Protein AF-A0A843HZI2-F1 (afdb_monomer_lite)

Radius of gyration: 17.92 Å; chains: 1; bounding box: 37×31×56 Å

Sequence (192 aa):
MIIRPNNYLVCGPFPYRRLLTDGEEAFFVDWLREFGGEEAFDAAAAGNLCREARPDAEGFIDLAKIYGEEFKEFWRLNYGVAYAYAELAAEPGTYVGLLGAEDYAAVYINGSPVFTTFIAKKYKKNFHLFISKLKEKNKILIKIGRLMGRWGFSLEFLKRDAPFFVNLDRSVVPELAEGDDEGFWISLNVLA

Foldseek 3Di:
DKDFFFKWWKFDQAFADDCVPRVDGPLPDQPQVVQVTLLGGDPVVRPPRTDMDGADPLQKDFPCVVVVNDADVDDDDRGWKMKIKGKDFDDWAKKKKQKWFAAWKWKDKNSHTFDTDRDHDDTDTSQDITMDTDHRMIIMMMMHTDDHDTGIMGIMIDGDPDDDDDPPPLDPDPDDPPPDDDPDDDDHDPDD

Secondary structure (DSSP, 8-state):
-EE--S-EEEEEEEEP--HHHHSS-GGGS-TTGGGTHHHH--TTTTGGGEEEE---TTSEEEHHHHTT----SS---SEEEEEEEEEEE--SEEEEEEEEESSEEEEEETTEEEEEE-------TT-EEEEEEE-SEEEEEEEEE-SSS--EEEEEEEE-SS-----SS-PPPP---TT---S---------

Structure (mmCIF, N/CA/C/O backbone):
data_AF-A0A843HZI2-F1
#
_entry.id   AF-A0A843HZI2-F1
#
loop_
_atom_site.group_PDB
_atom_site.id
_atom_site.type_symbol
_atom_site.label_atom_id
_atom_site.label_alt_id
_atom_site.label_comp_id
_atom_site.label_asym_id
_atom_site.label_entity_id
_atom_site.label_seq_id
_atom_site.pdbx_PDB_ins_code
_atom_site.Cartn_x
_atom_site.Cartn_y
_atom_site.Cartn_z
_atom_site.occupancy
_atom_site.B_iso_or_equiv
_atom_site.auth_seq_id
_atom_site.auth_comp_id
_atom_site.auth_asym_id
_atom_site.auth_atom_id
_atom_site.pdbx_PDB_model_num
ATOM 1 N N . MET A 1 1 ? -7.949 -9.506 17.178 1.00 82.62 1 MET A N 1
ATOM 2 C CA . MET A 1 1 ? -8.481 -10.084 15.914 1.00 82.62 1 MET A CA 1
ATOM 3 C C . MET A 1 1 ? -7.644 -9.594 14.737 1.00 82.62 1 MET A C 1
ATOM 5 O O . MET A 1 1 ? -7.340 -8.405 14.711 1.00 82.62 1 MET A O 1
ATOM 9 N N . ILE A 1 2 ? -7.265 -10.478 13.803 1.00 89.81 2 ILE A N 1
ATOM 10 C CA . ILE A 1 2 ? -6.563 -10.100 12.561 1.00 89.81 2 ILE A CA 1
ATOM 11 C C . ILE A 1 2 ? -7.586 -9.954 11.433 1.00 89.81 2 ILE A C 1
ATOM 13 O O . ILE A 1 2 ? -8.420 -10.836 11.243 1.00 89.81 2 ILE A O 1
ATOM 17 N N . ILE A 1 3 ? -7.502 -8.857 10.685 1.00 95.62 3 ILE A N 1
ATOM 18 C CA . ILE A 1 3 ? -8.289 -8.602 9.476 1.00 95.62 3 ILE A CA 1
ATOM 19 C C . ILE A 1 3 ? -7.353 -8.272 8.311 1.00 95.62 3 ILE A C 1
ATOM 21 O O . ILE A 1 3 ? -6.270 -7.727 8.512 1.00 95.62 3 ILE A O 1
ATOM 25 N N . ARG A 1 4 ? -7.757 -8.592 7.083 1.00 95.62 4 ARG A N 1
ATOM 26 C CA . ARG A 1 4 ? -6.987 -8.288 5.870 1.00 95.62 4 ARG A CA 1
ATOM 27 C C . ARG A 1 4 ? -7.915 -8.025 4.685 1.00 95.62 4 ARG A C 1
ATOM 29 O O . ARG A 1 4 ? -9.014 -8.586 4.663 1.00 95.62 4 ARG A O 1
ATOM 36 N N . PRO A 1 5 ? -7.511 -7.201 3.705 1.00 96.75 5 PRO A N 1
ATOM 37 C CA . PRO A 1 5 ? -8.243 -7.106 2.451 1.00 96.75 5 PRO A CA 1
ATOM 38 C C . PRO A 1 5 ? -8.207 -8.440 1.693 1.00 96.75 5 PRO A C 1
ATOM 40 O O . PRO A 1 5 ? -7.160 -9.073 1.583 1.00 96.75 5 PRO A O 1
ATOM 43 N N . ASN A 1 6 ? -9.354 -8.866 1.160 1.00 95.88 6 ASN A N 1
ATOM 44 C CA . ASN A 1 6 ? -9.482 -10.137 0.427 1.00 95.88 6 ASN A CA 1
ATOM 45 C C . ASN A 1 6 ? -9.410 -9.970 -1.099 1.00 95.88 6 ASN A C 1
ATOM 47 O O . ASN A 1 6 ? -9.369 -10.955 -1.832 1.00 95.88 6 ASN A O 1
ATOM 51 N N . ASN A 1 7 ? -9.432 -8.731 -1.582 1.00 97.31 7 ASN A N 1
ATOM 52 C CA . ASN A 1 7 ? -9.313 -8.383 -2.989 1.00 97.31 7 ASN A CA 1
ATOM 53 C C . ASN A 1 7 ? -8.617 -7.028 -3.094 1.00 97.31 7 ASN A C 1
ATOM 55 O O . ASN A 1 7 ? -8.814 -6.163 -2.237 1.00 97.31 7 ASN A O 1
ATOM 59 N N . TYR A 1 8 ? -7.838 -6.858 -4.150 1.00 98.00 8 TYR A N 1
ATOM 60 C CA . TYR A 1 8 ? -7.164 -5.619 -4.488 1.00 98.00 8 TYR A CA 1
ATOM 61 C C . TYR A 1 8 ? -7.470 -5.251 -5.931 1.00 98.00 8 TYR A C 1
ATOM 63 O O . TYR A 1 8 ? -7.582 -6.116 -6.798 1.00 98.00 8 TYR A O 1
ATOM 71 N N . LEU A 1 9 ? -7.534 -3.955 -6.191 1.00 97.50 9 LEU A N 1
ATOM 72 C CA . LEU A 1 9 ? -7.398 -3.392 -7.517 1.00 97.50 9 LEU A CA 1
ATOM 73 C C . LEU A 1 9 ? -5.936 -2.962 -7.679 1.00 97.50 9 LEU A C 1
ATOM 75 O O . LEU A 1 9 ? -5.482 -2.016 -7.036 1.00 97.50 9 LEU A O 1
ATOM 79 N N . VAL A 1 10 ? -5.174 -3.697 -8.484 1.00 97.06 10 VAL A N 1
ATOM 80 C CA . VAL A 1 10 ? -3.741 -3.464 -8.674 1.00 97.06 10 VAL A CA 1
ATOM 81 C C . VAL A 1 10 ? -3.531 -2.646 -9.940 1.00 97.06 10 VAL A C 1
ATOM 83 O O . VAL A 1 10 ? -3.954 -3.068 -11.013 1.00 97.06 10 VAL A O 1
ATOM 86 N N . CYS A 1 11 ? -2.885 -1.490 -9.814 1.00 96.44 11 CYS A N 1
ATOM 87 C CA . CYS A 1 11 ? -2.707 -0.503 -10.873 1.00 96.44 11 CYS A CA 1
ATOM 88 C C . CYS A 1 11 ? -1.257 -0.426 -11.354 1.00 96.44 11 CYS A C 1
ATOM 90 O O . CYS A 1 11 ? -0.316 -0.473 -10.549 1.00 96.44 11 CYS A O 1
ATOM 92 N N . GLY A 1 12 ? -1.103 -0.265 -12.669 1.00 93.06 12 GLY A N 1
ATOM 93 C CA . GLY A 1 12 ? 0.177 -0.210 -13.363 1.00 93.06 12 GLY A CA 1
ATOM 94 C C . GLY A 1 12 ? 0.369 -1.388 -14.337 1.00 93.06 12 GLY A C 1
ATOM 95 O O . GLY A 1 12 ? -0.597 -1.863 -14.943 1.00 93.06 12 GLY A O 1
ATOM 96 N N . PRO A 1 13 ? 1.605 -1.872 -14.529 1.00 92.00 13 PRO A N 1
ATOM 97 C CA . PRO A 1 13 ? 2.808 -1.500 -13.802 1.00 92.00 13 PRO A CA 1
ATOM 98 C C . PRO A 1 13 ? 3.410 -0.210 -14.379 1.00 92.00 13 PRO A C 1
ATOM 100 O O . PRO A 1 13 ? 3.300 0.059 -15.575 1.00 92.00 13 PRO A O 1
ATOM 103 N N . PHE A 1 14 ? 4.043 0.600 -13.539 1.00 92.38 14 PHE A N 1
ATOM 104 C CA . PHE A 1 14 ? 4.637 1.866 -13.957 1.00 92.38 14 PHE A CA 1
ATOM 105 C C . PHE A 1 14 ? 6.118 1.707 -14.319 1.00 92.38 14 PHE A C 1
ATOM 107 O O . PHE A 1 14 ? 6.806 0.850 -13.743 1.00 92.38 14 PHE A O 1
ATOM 114 N N . PRO A 1 15 ? 6.626 2.520 -15.267 1.00 87.62 15 PRO A N 1
ATOM 115 C CA . PRO A 1 15 ? 8.002 2.433 -15.735 1.00 87.62 15 PRO A CA 1
ATOM 116 C C . PRO A 1 15 ? 9.028 2.500 -14.605 1.00 87.62 15 PRO A C 1
ATOM 118 O O . PRO A 1 15 ? 8.880 3.251 -13.640 1.00 87.62 15 PRO A O 1
ATOM 121 N N . TYR A 1 16 ? 10.106 1.738 -14.755 1.00 82.69 16 TYR A N 1
ATOM 122 C CA . TYR A 1 16 ? 11.280 1.881 -13.907 1.00 82.69 16 TYR A CA 1
ATOM 123 C C . TYR A 1 16 ? 12.076 3.135 -14.311 1.00 82.69 16 TYR A C 1
ATOM 125 O O . TYR A 1 16 ? 12.382 3.316 -15.487 1.00 82.69 16 TYR A O 1
ATOM 133 N N . ARG A 1 17 ? 12.400 3.996 -13.338 1.00 82.31 17 ARG A N 1
ATOM 134 C CA . ARG A 1 17 ? 13.213 5.219 -13.484 1.00 82.31 17 ARG A CA 1
ATOM 135 C C . ARG A 1 17 ? 14.213 5.282 -12.335 1.00 82.31 17 ARG A C 1
ATOM 137 O O . ARG A 1 17 ? 13.832 4.983 -11.198 1.00 82.31 17 ARG A O 1
ATOM 144 N N . ARG A 1 18 ? 15.468 5.646 -12.613 1.00 74.50 18 ARG A N 1
ATOM 145 C CA . ARG A 1 18 ? 16.509 5.850 -11.592 1.00 74.50 18 ARG A CA 1
ATOM 146 C C . ARG A 1 18 ? 16.941 7.304 -11.563 1.00 74.50 18 ARG A C 1
ATOM 148 O O . ARG A 1 18 ? 17.197 7.899 -12.604 1.00 74.50 18 ARG A O 1
ATOM 155 N N . LEU A 1 19 ? 17.199 7.812 -10.360 1.00 73.44 19 LEU A N 1
ATOM 156 C CA . LEU A 1 19 ? 17.664 9.184 -10.155 1.00 73.44 19 LEU A CA 1
ATOM 157 C C . LEU A 1 19 ? 18.899 9.533 -11.004 1.00 73.44 19 LEU A C 1
ATOM 159 O O . LEU A 1 19 ? 18.950 10.592 -11.619 1.00 73.44 19 LEU A O 1
ATOM 163 N N . LEU A 1 20 ? 19.877 8.623 -11.070 1.00 67.06 20 LEU A N 1
ATOM 164 C CA . LEU A 1 20 ? 21.144 8.845 -11.777 1.00 67.06 20 LEU A CA 1
ATOM 165 C C . LEU A 1 20 ? 21.018 8.870 -13.309 1.00 67.06 20 LEU A C 1
ATOM 167 O O . LEU A 1 20 ? 21.916 9.388 -13.966 1.00 67.06 20 LEU A O 1
ATOM 171 N N . THR A 1 21 ? 19.959 8.290 -13.882 1.00 70.38 21 THR A N 1
ATOM 172 C CA . THR A 1 21 ? 19.772 8.194 -15.342 1.00 70.38 21 THR A CA 1
ATOM 173 C C . THR A 1 21 ? 18.640 9.073 -15.847 1.00 70.38 21 THR A C 1
ATOM 175 O O . THR A 1 21 ? 18.777 9.700 -16.891 1.00 70.38 21 THR A O 1
ATOM 178 N N . ASP A 1 22 ? 17.546 9.138 -15.096 1.00 73.62 22 ASP A N 1
ATOM 179 C CA . ASP A 1 22 ? 16.285 9.747 -15.516 1.00 73.62 22 ASP A CA 1
ATOM 180 C C . ASP A 1 22 ? 15.988 11.056 -14.766 1.00 73.62 22 ASP A C 1
ATOM 182 O O . ASP A 1 22 ? 15.016 11.738 -15.077 1.00 73.62 22 ASP A O 1
ATOM 186 N N . GLY A 1 23 ? 16.815 11.420 -13.777 1.00 74.50 23 GLY A N 1
ATOM 187 C CA . GLY A 1 23 ? 16.640 12.624 -12.957 1.00 74.50 23 GLY A CA 1
ATOM 188 C C . GLY A 1 23 ? 15.600 12.485 -11.842 1.00 74.50 23 GLY A C 1
ATOM 189 O O . GLY A 1 23 ? 15.433 13.404 -11.045 1.00 74.50 23 GLY A O 1
ATOM 190 N N . GLU A 1 24 ? 14.942 11.331 -11.741 1.00 78.94 24 GLU A N 1
ATOM 191 C CA . GLU A 1 24 ? 13.982 10.994 -10.691 1.00 78.94 24 GLU A CA 1
ATOM 192 C C . GLU A 1 24 ? 13.943 9.479 -10.459 1.00 78.94 24 GLU A C 1
ATOM 194 O O . GLU A 1 24 ? 14.238 8.677 -11.346 1.00 78.94 24 GLU A O 1
ATOM 199 N N . GLU A 1 25 ? 13.574 9.069 -9.251 1.00 84.56 25 GLU A N 1
ATOM 200 C CA . GLU A 1 25 ? 13.357 7.662 -8.934 1.00 84.56 25 GLU A CA 1
ATOM 201 C C . GLU A 1 25 ? 11.863 7.346 -8.980 1.00 84.56 25 GLU A C 1
ATOM 203 O O . GLU A 1 25 ? 11.049 8.059 -8.391 1.00 84.56 25 GLU A O 1
ATOM 208 N N . ALA A 1 26 ? 11.499 6.268 -9.687 1.00 89.12 26 ALA A N 1
ATOM 209 C CA . ALA A 1 26 ? 10.103 5.949 -10.003 1.00 89.12 26 ALA A CA 1
ATOM 210 C C . ALA A 1 26 ? 9.195 5.897 -8.767 1.00 89.12 26 ALA A C 1
ATOM 212 O O . ALA A 1 26 ? 8.011 6.218 -8.862 1.00 89.12 26 ALA A O 1
ATOM 213 N N . PHE A 1 27 ? 9.740 5.516 -7.608 1.00 91.81 27 PHE A N 1
ATOM 214 C CA . PHE A 1 27 ? 8.997 5.449 -6.355 1.00 91.81 27 PHE A CA 1
ATOM 215 C C . PHE A 1 27 ? 8.579 6.820 -5.799 1.00 91.81 27 PHE A C 1
ATOM 217 O O . PHE A 1 27 ? 7.623 6.881 -5.034 1.00 91.81 27 PHE A O 1
ATOM 224 N N . PHE A 1 28 ? 9.216 7.924 -6.188 1.00 91.50 28 PHE A N 1
ATOM 225 C CA . PHE A 1 28 ? 8.820 9.270 -5.743 1.00 91.50 28 PHE A CA 1
ATOM 226 C C . PHE A 1 28 ? 7.841 9.963 -6.691 1.00 91.50 28 PHE A C 1
ATOM 228 O O . PHE A 1 28 ? 7.302 11.014 -6.358 1.00 91.50 28 PHE A O 1
ATOM 235 N N . VAL A 1 29 ? 7.572 9.367 -7.850 1.00 93.19 29 VAL A N 1
ATOM 236 C CA . VAL A 1 29 ? 6.590 9.884 -8.803 1.00 93.19 29 VAL A CA 1
ATOM 237 C C . VAL A 1 29 ? 5.195 9.443 -8.368 1.00 93.19 29 VAL A C 1
ATOM 239 O O . VAL A 1 29 ? 4.959 8.250 -8.165 1.00 93.19 29 VAL A O 1
ATOM 242 N N . ASP A 1 30 ? 4.264 10.387 -8.233 1.00 95.31 30 ASP A N 1
ATOM 243 C CA . ASP A 1 30 ? 2.837 10.077 -8.112 1.00 95.31 30 ASP A CA 1
ATOM 244 C C . ASP A 1 30 ? 2.287 9.722 -9.499 1.00 95.31 30 ASP A C 1
ATOM 246 O O . ASP A 1 30 ? 1.915 10.585 -10.299 1.00 95.31 30 ASP A O 1
ATOM 250 N N . TRP A 1 31 ? 2.259 8.424 -9.789 1.00 95.44 31 TRP A N 1
ATOM 251 C CA . TRP A 1 31 ? 1.754 7.903 -11.057 1.00 95.44 31 TRP A CA 1
ATOM 252 C C . TRP A 1 31 ? 0.228 7.895 -11.151 1.00 95.44 31 TRP A C 1
ATOM 254 O O . TRP A 1 31 ? -0.321 7.622 -12.218 1.00 95.44 31 TRP A O 1
ATOM 264 N N . LEU A 1 32 ? -0.463 8.173 -10.045 1.00 96.56 32 LEU A N 1
ATOM 265 C CA . LEU A 1 32 ? -1.916 8.197 -9.970 1.00 96.56 32 LEU A CA 1
ATOM 266 C C . LEU A 1 32 ? -2.471 9.621 -10.045 1.00 96.56 32 LEU A C 1
ATOM 268 O O . LEU A 1 32 ? -3.675 9.803 -9.887 1.00 96.56 32 LEU A O 1
ATOM 272 N N . ARG A 1 33 ? -1.629 10.628 -10.315 1.00 96.19 33 ARG A N 1
ATOM 273 C CA . ARG A 1 33 ? -2.000 12.051 -10.336 1.00 96.19 33 ARG A CA 1
ATOM 274 C C . ARG A 1 33 ? -3.222 12.366 -11.204 1.00 96.19 33 ARG A C 1
ATOM 276 O O . ARG A 1 33 ? -4.058 13.167 -10.798 1.00 96.19 33 ARG A O 1
ATOM 283 N N . GLU A 1 34 ? -3.352 11.733 -12.370 1.00 94.88 34 GLU A N 1
ATOM 284 C CA . GLU A 1 34 ? -4.512 11.910 -13.267 1.00 94.88 34 GLU A CA 1
ATOM 285 C C . GLU A 1 34 ? -5.812 11.306 -12.705 1.00 94.88 34 GLU A C 1
ATOM 287 O O . GLU A 1 34 ? -6.904 11.670 -13.132 1.00 94.88 34 GLU A O 1
ATOM 292 N N . PHE A 1 35 ? -5.700 10.433 -11.703 1.00 95.38 35 PHE A N 1
ATOM 293 C CA . PHE A 1 35 ? -6.792 9.733 -11.025 1.00 95.38 35 PHE A CA 1
ATOM 294 C C . PHE A 1 35 ? -6.960 10.209 -9.574 1.00 95.38 35 PHE A C 1
ATOM 296 O O . PHE A 1 35 ? -7.376 9.439 -8.713 1.00 95.38 35 PHE A O 1
ATOM 303 N N . GLY A 1 36 ? -6.594 11.462 -9.280 1.00 95.31 36 GLY A N 1
ATOM 304 C CA . GLY A 1 36 ? -6.697 12.063 -7.942 1.00 95.31 36 GLY A CA 1
ATOM 305 C C . GLY A 1 36 ? -5.439 11.943 -7.075 1.00 95.31 36 GLY A C 1
ATOM 306 O O . GLY A 1 36 ? -5.396 12.514 -5.988 1.00 95.31 36 GLY A O 1
ATOM 307 N N . GLY A 1 37 ? -4.400 11.260 -7.554 1.00 96.38 37 GLY A N 1
ATOM 308 C CA . GLY A 1 37 ? -3.138 11.088 -6.836 1.00 96.38 37 GLY A CA 1
ATOM 309 C C . GLY A 1 37 ? -3.229 10.122 -5.659 1.00 96.38 37 GLY A C 1
ATOM 310 O O . GLY A 1 37 ? -4.270 9.531 -5.375 1.00 96.38 37 GLY A O 1
ATOM 311 N N . GLU A 1 38 ? -2.118 9.953 -4.953 1.00 97.12 38 GLU A N 1
ATOM 312 C CA . GLU A 1 38 ? -2.002 8.980 -3.854 1.00 97.12 38 GLU A CA 1
ATOM 313 C C . GLU A 1 38 ? -2.931 9.287 -2.668 1.00 97.12 38 GLU A C 1
ATOM 315 O O . GLU A 1 38 ? -3.404 8.377 -1.984 1.00 97.12 38 GLU A O 1
ATOM 320 N N . GLU A 1 39 ? -3.243 10.566 -2.451 1.00 96.31 39 GLU A N 1
ATOM 321 C CA . GLU A 1 39 ? -4.085 11.026 -1.343 1.00 96.31 39 GLU A CA 1
ATOM 322 C C . GLU A 1 39 ? -5.589 10.971 -1.651 1.00 96.31 39 GLU A C 1
ATOM 324 O O . GLU A 1 39 ? -6.410 10.883 -0.739 1.00 96.31 39 GLU A O 1
ATOM 329 N N . ALA A 1 40 ? -5.983 11.005 -2.925 1.00 95.88 40 ALA A N 1
ATOM 330 C CA . ALA A 1 40 ? -7.392 11.048 -3.318 1.00 95.88 40 ALA A CA 1
ATOM 331 C C . ALA A 1 40 ? -7.722 10.089 -4.469 1.00 95.88 40 ALA A C 1
ATOM 333 O O . ALA A 1 40 ? -8.633 10.356 -5.249 1.00 95.88 40 ALA A O 1
ATOM 334 N N . PHE A 1 41 ? -7.004 8.963 -4.545 1.00 97.12 41 PHE A N 1
ATOM 335 C CA . PHE A 1 41 ? -7.130 7.999 -5.633 1.00 97.12 41 PHE A CA 1
ATOM 336 C C . PHE A 1 41 ? -8.584 7.569 -5.888 1.00 97.12 41 PHE A C 1
ATOM 338 O O . PHE A 1 41 ? -9.269 7.029 -5.007 1.00 97.12 41 PHE A O 1
ATOM 345 N N . ASP A 1 42 ? -9.025 7.772 -7.127 1.00 94.50 42 ASP A N 1
ATOM 346 C CA . ASP A 1 42 ? -10.310 7.336 -7.648 1.00 94.50 42 ASP A CA 1
ATOM 347 C C . ASP A 1 42 ? -10.147 6.047 -8.465 1.00 94.50 42 ASP A C 1
ATOM 349 O O . ASP A 1 42 ? -9.825 6.044 -9.657 1.00 94.50 42 ASP A O 1
ATOM 353 N N . ALA A 1 43 ? -10.415 4.924 -7.799 1.00 91.88 43 ALA A N 1
ATOM 354 C CA . ALA A 1 43 ? -10.374 3.596 -8.397 1.00 91.88 43 ALA A CA 1
ATOM 355 C C . ALA A 1 43 ? -11.349 3.425 -9.577 1.00 91.88 43 ALA A C 1
ATOM 357 O O . ALA A 1 43 ? -11.066 2.640 -10.481 1.00 91.88 43 ALA A O 1
ATOM 358 N N . ALA A 1 44 ? -12.476 4.147 -9.59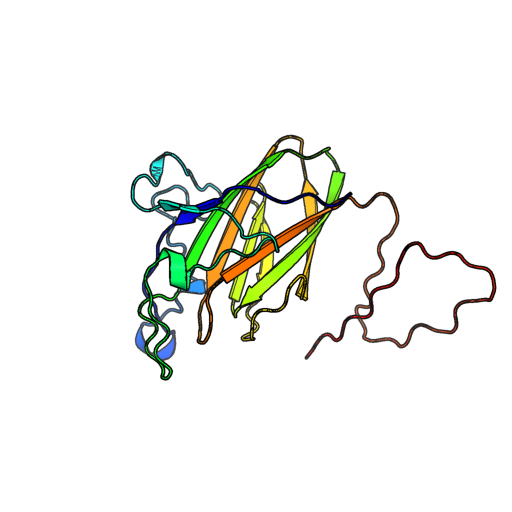3 1.00 91.12 44 ALA A N 1
ATOM 359 C CA . ALA A 1 44 ? -13.443 4.056 -10.685 1.00 91.12 44 ALA A CA 1
ATOM 360 C C . ALA A 1 44 ? -12.928 4.767 -11.946 1.00 91.12 44 ALA A C 1
ATOM 362 O O . ALA A 1 44 ? -13.135 4.276 -13.056 1.00 91.12 44 ALA A O 1
ATOM 363 N N . ALA A 1 45 ? -12.213 5.883 -11.775 1.00 92.00 45 ALA A N 1
ATOM 364 C CA . ALA A 1 45 ? -11.614 6.637 -12.875 1.00 92.00 45 ALA A CA 1
ATOM 365 C C . ALA A 1 45 ? -10.411 5.922 -13.516 1.00 92.00 45 ALA A C 1
ATOM 367 O O . ALA A 1 45 ? -10.129 6.134 -14.695 1.00 92.00 45 ALA A O 1
ATOM 368 N N . ALA A 1 46 ? -9.713 5.062 -12.769 1.00 89.12 46 ALA A N 1
ATOM 369 C CA . ALA A 1 46 ? -8.503 4.389 -13.245 1.00 89.12 46 ALA A CA 1
ATOM 370 C C . ALA A 1 46 ? -8.757 3.350 -14.361 1.00 89.12 46 ALA A C 1
ATOM 372 O O . ALA A 1 46 ? -7.864 3.071 -15.165 1.00 89.12 46 ALA A O 1
ATOM 373 N N . GLY A 1 47 ? -9.971 2.794 -14.452 1.00 88.00 47 GLY A N 1
ATOM 374 C CA . GLY A 1 47 ? -10.390 1.913 -15.547 1.00 88.00 47 GLY A CA 1
ATOM 375 C C . GLY A 1 47 ? -9.400 0.773 -15.840 1.00 88.00 47 GLY A C 1
ATOM 376 O O . GLY A 1 47 ? -9.009 0.024 -14.948 1.00 88.00 47 GLY A O 1
ATOM 377 N N . ASN A 1 48 ? -8.969 0.662 -17.102 1.00 87.44 48 ASN A N 1
ATOM 378 C CA . ASN A 1 48 ? -8.089 -0.414 -17.586 1.00 87.44 48 ASN A CA 1
ATOM 379 C C . ASN A 1 48 ? -6.641 -0.343 -17.065 1.00 87.44 48 ASN A C 1
ATOM 381 O O . ASN A 1 48 ? -5.868 -1.269 -17.309 1.00 87.44 48 ASN A O 1
ATOM 385 N N . LEU A 1 49 ? -6.253 0.737 -16.374 1.00 91.56 49 LEU A N 1
ATOM 386 C CA . LEU A 1 49 ? -4.946 0.828 -15.716 1.00 91.56 49 LEU A CA 1
ATOM 387 C C . LEU A 1 49 ? -4.802 -0.209 -14.602 1.00 91.56 49 LEU A C 1
ATOM 389 O O . LEU A 1 49 ? -3.685 -0.578 -14.229 1.00 91.56 49 LEU A O 1
ATOM 393 N N . CYS A 1 50 ? -5.931 -0.652 -14.054 1.00 95.00 50 CYS A N 1
ATOM 394 C CA . CYS A 1 50 ? -5.952 -1.538 -12.920 1.00 95.00 50 CYS A CA 1
ATOM 395 C C . CYS A 1 50 ? -6.669 -2.849 -13.215 1.00 95.00 50 CYS A C 1
ATOM 397 O O . CYS A 1 50 ? -7.536 -2.950 -14.080 1.00 95.00 50 CYS A O 1
ATOM 399 N N . ARG A 1 51 ? -6.291 -3.878 -12.465 1.00 94.81 51 ARG A N 1
ATOM 400 C CA . ARG A 1 51 ? -6.830 -5.229 -12.585 1.00 94.81 51 ARG A CA 1
ATOM 401 C C . ARG A 1 51 ? -7.074 -5.824 -11.211 1.00 94.81 51 ARG A C 1
ATOM 403 O O . ARG A 1 51 ? -6.328 -5.549 -10.272 1.00 94.81 51 ARG A O 1
ATOM 410 N N . GLU A 1 52 ? -8.121 -6.628 -11.094 1.00 96.25 52 GLU A N 1
ATOM 411 C CA . GLU A 1 52 ? -8.403 -7.326 -9.845 1.00 96.25 52 GLU A CA 1
ATOM 412 C C . GLU A 1 52 ? -7.319 -8.362 -9.548 1.00 96.25 52 GLU A C 1
ATOM 414 O O . GLU A 1 52 ? -6.871 -9.101 -10.429 1.00 96.25 52 GLU A O 1
ATOM 419 N N . ALA A 1 53 ? -6.915 -8.432 -8.286 1.00 96.81 53 ALA A N 1
ATOM 420 C CA . ALA A 1 53 ? -5.999 -9.434 -7.785 1.00 96.81 53 ALA A CA 1
ATOM 421 C C . ALA A 1 53 ? -6.426 -9.876 -6.389 1.00 96.81 53 ALA A C 1
ATOM 423 O O . ALA A 1 53 ? -6.771 -9.064 -5.529 1.00 96.81 53 ALA A O 1
ATOM 424 N N . ARG A 1 54 ? -6.353 -11.183 -6.150 1.00 97.38 54 ARG A N 1
ATOM 425 C CA . ARG A 1 54 ? -6.614 -11.769 -4.838 1.00 97.38 54 ARG A CA 1
ATOM 426 C C . ARG A 1 54 ? -5.312 -12.246 -4.215 1.00 97.38 54 ARG A C 1
ATOM 428 O O . ARG A 1 54 ? -4.485 -12.807 -4.939 1.00 97.38 54 ARG A O 1
ATOM 435 N N . PRO A 1 55 ? -5.131 -12.038 -2.903 1.00 96.62 55 PRO A N 1
ATOM 436 C CA . PRO A 1 55 ? -3.997 -12.606 -2.207 1.00 96.62 55 PRO A CA 1
ATOM 437 C C . PRO A 1 55 ? -4.090 -14.133 -2.212 1.00 96.62 55 PRO A C 1
ATOM 439 O O . PRO A 1 55 ? -5.182 -14.705 -2.285 1.00 96.62 55 PRO A O 1
ATOM 442 N N . ASP A 1 56 ? -2.941 -14.794 -2.125 1.00 95.69 56 ASP A N 1
ATOM 443 C CA . ASP A 1 56 ? -2.887 -16.235 -1.895 1.00 95.69 56 ASP A CA 1
ATOM 444 C C . ASP A 1 56 ? -3.330 -16.608 -0.462 1.00 95.69 56 ASP A C 1
ATOM 446 O O . ASP A 1 56 ? -3.755 -15.762 0.333 1.00 95.69 56 ASP A O 1
ATOM 450 N N . ALA A 1 57 ? -3.243 -17.896 -0.114 1.00 93.31 57 ALA A N 1
ATOM 451 C CA . ALA A 1 57 ? -3.615 -18.389 1.215 1.00 93.31 57 ALA A CA 1
ATOM 452 C C . ALA A 1 57 ? -2.866 -17.663 2.355 1.00 93.31 57 ALA A C 1
ATOM 454 O O . ALA A 1 57 ? -3.446 -17.389 3.415 1.00 93.31 57 ALA A O 1
ATOM 455 N N . GLU A 1 58 ? -1.615 -17.272 2.103 1.00 91.06 58 GLU A N 1
ATOM 456 C CA . GLU A 1 58 ? -0.741 -16.582 3.048 1.00 91.06 58 GLU A CA 1
ATOM 457 C C . GLU A 1 58 ? -0.964 -15.066 3.090 1.00 91.06 58 GLU A C 1
ATOM 459 O O . GLU A 1 58 ? -0.382 -14.389 3.941 1.00 91.06 58 GLU A O 1
ATOM 464 N N . GLY A 1 59 ? -1.843 -14.518 2.247 1.00 94.19 59 GLY A N 1
ATOM 465 C CA . GLY A 1 59 ? -2.099 -13.081 2.181 1.00 94.19 59 GLY A CA 1
ATOM 466 C C . GLY A 1 59 ? -1.165 -12.332 1.226 1.00 94.19 59 GLY A C 1
ATOM 467 O O . GLY A 1 59 ? -1.119 -11.103 1.284 1.00 94.19 59 GLY A O 1
ATOM 468 N N . PHE A 1 60 ? -0.391 -13.036 0.394 1.00 96.12 60 PHE A N 1
ATOM 469 C CA . PHE A 1 60 ? 0.608 -12.439 -0.490 1.00 96.12 60 PHE A CA 1
ATOM 470 C C . PHE A 1 60 ? 0.042 -12.126 -1.881 1.00 96.12 60 PHE A C 1
ATOM 472 O O . PHE A 1 60 ? -0.689 -12.920 -2.474 1.00 96.12 60 PHE A O 1
ATOM 479 N N . ILE A 1 61 ? 0.410 -10.958 -2.410 1.00 96.44 61 ILE A N 1
ATOM 480 C CA . ILE A 1 61 ? 0.128 -10.501 -3.772 1.00 96.44 61 ILE A CA 1
ATOM 481 C C . ILE A 1 61 ? 1.432 -10.521 -4.569 1.00 96.44 61 ILE A C 1
ATOM 483 O O . ILE A 1 61 ? 2.344 -9.743 -4.287 1.00 96.44 61 ILE A O 1
ATOM 487 N N . ASP A 1 62 ? 1.495 -11.380 -5.587 1.00 93.75 62 ASP A N 1
ATOM 488 C CA . ASP A 1 62 ? 2.630 -11.495 -6.509 1.00 93.75 62 ASP A CA 1
ATOM 489 C C . ASP A 1 62 ? 2.431 -10.586 -7.731 1.00 93.75 62 ASP A C 1
ATOM 491 O O . ASP A 1 62 ? 1.765 -10.943 -8.707 1.00 93.75 62 ASP A O 1
ATOM 495 N N . LEU A 1 63 ? 3.007 -9.386 -7.670 1.00 93.19 63 LEU A N 1
ATOM 496 C CA . LEU A 1 63 ? 2.913 -8.387 -8.731 1.00 93.19 63 LEU A CA 1
ATOM 497 C C . LEU A 1 63 ? 3.665 -8.832 -9.989 1.00 93.19 63 LEU A C 1
ATOM 499 O O . LEU A 1 63 ? 3.177 -8.609 -11.095 1.00 93.19 63 LEU A O 1
ATOM 503 N N . ALA A 1 64 ? 4.811 -9.506 -9.844 1.00 89.25 64 ALA A N 1
ATOM 504 C CA . ALA A 1 64 ? 5.561 -10.017 -10.991 1.00 89.25 64 ALA A CA 1
ATOM 505 C C . ALA A 1 64 ? 4.708 -10.998 -11.810 1.00 89.25 64 ALA A C 1
ATOM 507 O O . ALA A 1 64 ? 4.585 -10.847 -13.028 1.00 89.25 64 ALA A O 1
ATOM 508 N N . LYS A 1 65 ? 4.027 -11.932 -11.135 1.00 89.94 65 LYS A N 1
ATOM 509 C CA . LYS A 1 65 ? 3.092 -12.865 -11.775 1.00 89.94 65 LYS A CA 1
ATOM 510 C C . LYS A 1 65 ? 1.900 -12.151 -12.416 1.00 89.94 65 LYS A C 1
ATOM 512 O O . LYS A 1 65 ? 1.542 -12.473 -13.546 1.00 89.94 65 LYS A O 1
ATOM 517 N N . ILE A 1 66 ? 1.297 -11.181 -11.724 1.00 91.62 66 ILE A N 1
ATOM 518 C CA . ILE A 1 66 ? 0.145 -10.404 -12.225 1.00 91.62 66 ILE A CA 1
ATOM 519 C C . ILE A 1 66 ? 0.484 -9.664 -13.524 1.00 91.62 66 ILE A C 1
ATOM 521 O O . ILE A 1 66 ? -0.358 -9.561 -14.421 1.00 91.62 66 ILE A O 1
ATOM 525 N N . TYR A 1 67 ? 1.710 -9.157 -13.629 1.00 89.00 67 TYR A N 1
ATOM 526 C CA . TYR A 1 67 ? 2.186 -8.404 -14.784 1.00 89.00 67 TYR A CA 1
ATOM 527 C C . TYR A 1 67 ? 2.880 -9.257 -15.848 1.00 89.00 67 TYR A C 1
ATOM 529 O O . TYR A 1 67 ? 3.323 -8.711 -16.856 1.00 89.00 67 TYR A O 1
ATOM 537 N N . GLY A 1 68 ? 2.923 -10.582 -15.672 1.00 84.12 68 GLY A N 1
ATOM 538 C CA . GLY A 1 68 ? 3.545 -11.493 -16.631 1.00 84.12 68 GLY A CA 1
ATOM 539 C C . GLY A 1 68 ? 5.056 -11.296 -16.755 1.00 84.12 68 GLY A C 1
ATOM 540 O O . GLY A 1 68 ? 5.632 -11.617 -17.792 1.00 84.12 68 GLY A O 1
ATOM 541 N N . GLU A 1 69 ? 5.706 -10.753 -15.724 1.00 75.69 69 GLU A N 1
ATOM 542 C CA . GLU A 1 69 ? 7.158 -10.669 -15.705 1.00 75.69 69 GLU A CA 1
ATOM 543 C C . GLU A 1 69 ? 7.749 -12.027 -15.334 1.00 75.69 69 GLU A C 1
ATOM 545 O O . GLU A 1 69 ? 7.720 -12.455 -14.178 1.00 75.69 69 GLU A O 1
ATOM 550 N N . GLU A 1 70 ? 8.331 -12.701 -16.322 1.00 66.12 70 GLU A N 1
ATOM 551 C CA . GLU A 1 70 ? 9.203 -13.838 -16.060 1.00 66.12 70 GLU A CA 1
ATOM 552 C C . GLU A 1 70 ? 10.440 -13.356 -15.302 1.00 66.12 70 GLU A C 1
ATOM 554 O O . GLU A 1 70 ? 11.163 -12.461 -15.753 1.00 66.12 70 GLU A O 1
ATOM 559 N N . PHE A 1 71 ? 10.697 -13.959 -14.140 1.00 61.12 71 PHE A N 1
ATOM 560 C CA . PHE A 1 71 ? 11.919 -13.703 -13.393 1.00 61.12 71 PHE A CA 1
ATOM 561 C C . PHE A 1 71 ? 13.121 -14.128 -14.242 1.00 61.12 71 PHE A C 1
ATOM 563 O O . PHE A 1 71 ? 13.408 -15.315 -14.389 1.00 61.12 71 PHE A O 1
ATOM 570 N N . LYS A 1 72 ? 13.834 -13.153 -14.807 1.00 59.19 72 LYS A N 1
ATOM 571 C CA . LYS A 1 72 ? 15.138 -13.384 -15.426 1.00 59.19 72 LYS A CA 1
ATOM 572 C C . LYS A 1 72 ? 16.187 -13.229 -14.343 1.00 59.19 72 LYS A C 1
ATOM 574 O O . LYS A 1 72 ? 16.250 -12.190 -13.692 1.00 59.19 72 LYS A O 1
ATOM 579 N N . GLU A 1 73 ? 17.021 -14.252 -14.185 1.00 48.41 73 GLU A N 1
ATOM 580 C CA . GLU A 1 73 ? 18.029 -14.360 -13.122 1.00 48.41 73 GLU A CA 1
ATOM 581 C C . GLU A 1 73 ? 19.045 -13.196 -13.107 1.00 48.41 73 GLU A C 1
ATOM 583 O O . GLU A 1 73 ? 19.782 -13.031 -12.142 1.00 48.41 73 GLU A O 1
ATOM 588 N N . PHE A 1 74 ? 19.032 -12.310 -14.114 1.00 47.12 74 PHE A N 1
ATOM 589 C CA . PHE A 1 74 ? 19.827 -11.088 -14.140 1.00 47.12 74 PHE A CA 1
ATOM 590 C C . PHE A 1 74 ? 19.046 -9.861 -14.680 1.00 47.12 74 PHE A C 1
ATOM 592 O O . PHE A 1 74 ? 18.812 -9.711 -15.877 1.00 47.12 74 PHE A O 1
ATOM 599 N N . TRP A 1 75 ? 18.701 -8.946 -13.765 1.00 54.31 75 TRP A N 1
ATOM 600 C CA . TRP A 1 75 ? 18.853 -7.480 -13.879 1.00 54.31 75 TRP A CA 1
ATOM 601 C C . TRP A 1 75 ? 18.176 -6.667 -15.000 1.00 54.31 75 TRP A C 1
ATOM 603 O O . TRP A 1 75 ? 18.659 -5.581 -15.331 1.00 54.31 75 TRP A O 1
ATOM 613 N N . ARG A 1 76 ? 17.018 -7.064 -15.528 1.00 55.78 76 ARG A N 1
ATOM 614 C CA . ARG A 1 76 ? 16.152 -6.102 -16.240 1.00 55.78 76 ARG A CA 1
ATOM 615 C C . ARG A 1 76 ? 14.776 -6.030 -15.603 1.00 55.78 76 ARG A C 1
ATOM 617 O O . ARG A 1 76 ? 13.919 -6.860 -15.875 1.00 55.78 76 ARG A O 1
ATOM 624 N N . LEU A 1 77 ? 14.598 -5.018 -14.756 1.00 64.12 77 LEU A N 1
ATOM 625 C CA . LEU A 1 77 ? 13.276 -4.572 -14.344 1.00 64.12 77 LEU A CA 1
ATOM 626 C C . LEU A 1 77 ? 12.669 -3.779 -15.497 1.00 64.12 77 LEU A C 1
ATOM 628 O O . LEU A 1 77 ? 13.232 -2.751 -15.875 1.00 64.12 77 LEU A O 1
ATOM 632 N N . ASN A 1 78 ? 11.549 -4.234 -16.061 1.00 69.62 78 ASN A N 1
ATOM 633 C CA . ASN A 1 78 ? 10.804 -3.387 -16.997 1.00 69.62 78 ASN A CA 1
ATOM 634 C C . ASN A 1 78 ? 9.949 -2.373 -16.227 1.00 69.62 78 ASN A C 1
ATOM 636 O O . ASN A 1 78 ? 9.654 -1.289 -16.734 1.00 69.62 78 ASN A O 1
ATOM 640 N N . TYR A 1 79 ? 9.602 -2.706 -14.981 1.00 76.19 79 TYR A N 1
ATOM 641 C CA . TYR A 1 79 ? 8.708 -1.923 -14.144 1.00 76.19 79 TYR A CA 1
ATOM 642 C C . TYR A 1 79 ? 9.284 -1.649 -12.763 1.00 76.19 79 TYR A C 1
ATOM 644 O O . TYR A 1 79 ? 9.951 -2.499 -12.169 1.00 76.19 79 TYR A O 1
ATOM 652 N N . GLY A 1 80 ? 9.011 -0.446 -12.260 1.00 82.44 80 GLY A N 1
ATOM 653 C CA . GLY A 1 80 ? 9.554 0.027 -10.992 1.00 82.44 80 GLY A CA 1
ATOM 654 C C . GLY A 1 80 ? 8.536 0.223 -9.892 1.00 82.44 80 GLY A C 1
ATOM 655 O O . GLY A 1 80 ? 8.921 0.186 -8.730 1.00 82.44 80 GLY A O 1
ATOM 656 N N . VAL A 1 81 ? 7.264 0.438 -10.231 1.00 93.94 81 VAL A N 1
ATOM 657 C CA . VAL A 1 81 ? 6.222 0.751 -9.249 1.00 93.94 81 VAL A CA 1
ATOM 658 C C . VAL A 1 81 ? 4.893 0.140 -9.661 1.00 93.94 81 VAL A C 1
ATOM 660 O O . VAL A 1 81 ? 4.551 0.077 -10.839 1.00 93.94 81 VAL A O 1
ATOM 663 N N . ALA A 1 82 ? 4.129 -0.305 -8.676 1.00 95.81 82 ALA A N 1
ATOM 664 C CA . ALA A 1 82 ? 2.727 -0.646 -8.824 1.00 95.81 82 ALA A CA 1
ATOM 665 C C . ALA A 1 82 ? 1.995 -0.214 -7.566 1.00 95.81 82 ALA A C 1
ATOM 667 O O . ALA A 1 82 ? 2.590 -0.084 -6.492 1.00 95.81 82 ALA A O 1
ATOM 668 N N . TYR A 1 83 ? 0.694 -0.021 -7.717 1.00 97.88 83 TYR A N 1
ATOM 669 C CA . TYR A 1 83 ? -0.180 0.304 -6.609 1.00 97.88 83 TYR A CA 1
ATOM 670 C C . TYR A 1 83 ? -1.169 -0.826 -6.394 1.00 97.88 83 TYR A C 1
ATOM 672 O O . TYR A 1 83 ? -1.567 -1.490 -7.347 1.00 97.88 83 TYR A O 1
ATOM 680 N N . ALA A 1 84 ? -1.584 -1.030 -5.155 1.00 98.12 84 ALA A N 1
ATOM 681 C CA . ALA A 1 84 ? -2.672 -1.919 -4.804 1.00 98.12 84 ALA A CA 1
ATOM 682 C C . ALA A 1 84 ? -3.667 -1.159 -3.936 1.00 98.12 84 ALA A C 1
ATOM 684 O O . ALA A 1 84 ? -3.352 -0.731 -2.825 1.00 98.12 84 ALA A O 1
ATOM 685 N N . TYR A 1 85 ? -4.867 -0.984 -4.470 1.00 98.44 85 TYR A N 1
ATOM 686 C CA . TYR A 1 85 ? -5.986 -0.360 -3.793 1.00 98.44 85 TYR A CA 1
ATOM 687 C C . TYR A 1 85 ? -6.925 -1.424 -3.228 1.00 98.44 85 TYR A C 1
ATOM 689 O O . TYR A 1 85 ? -7.189 -2.428 -3.886 1.00 98.44 85 TYR A O 1
ATOM 697 N N . ALA A 1 86 ? -7.460 -1.207 -2.033 1.00 98.19 86 ALA A N 1
ATOM 698 C CA . ALA A 1 86 ? -8.520 -2.033 -1.476 1.00 98.19 86 ALA A CA 1
ATOM 699 C C . ALA A 1 86 ? -9.452 -1.227 -0.571 1.00 98.19 86 ALA A C 1
ATOM 701 O O . ALA A 1 86 ? -9.049 -0.245 0.056 1.00 98.19 86 ALA A O 1
ATOM 702 N N . GLU A 1 87 ? -10.687 -1.704 -0.445 1.00 97.69 87 GLU A N 1
ATOM 703 C CA . GLU A 1 87 ? -11.598 -1.277 0.610 1.00 97.69 87 GLU A CA 1
ATOM 704 C C . GLU A 1 87 ? -11.618 -2.315 1.733 1.00 97.69 87 GLU A C 1
ATOM 706 O O . GLU A 1 87 ? -11.733 -3.518 1.490 1.00 97.69 87 GLU A O 1
ATOM 711 N N . LEU A 1 88 ? -11.502 -1.850 2.976 1.00 97.81 88 LEU A N 1
ATOM 712 C CA . LEU A 1 88 ? -11.503 -2.697 4.163 1.00 97.81 88 LEU A CA 1
ATOM 713 C C . LEU A 1 88 ? -12.564 -2.221 5.152 1.00 97.81 88 LEU A C 1
ATOM 715 O O . LEU A 1 88 ? -12.484 -1.103 5.675 1.00 97.81 88 LEU A O 1
ATOM 719 N N . ALA A 1 89 ? -13.524 -3.098 5.437 1.00 97.44 89 ALA A N 1
ATOM 720 C CA . ALA A 1 89 ? -14.441 -2.923 6.551 1.00 97.44 89 ALA A CA 1
ATOM 721 C C . ALA A 1 89 ? -13.771 -3.361 7.860 1.00 97.44 89 ALA A C 1
ATOM 723 O O . ALA A 1 89 ? -13.128 -4.411 7.907 1.00 97.44 89 ALA A O 1
ATOM 724 N N . ALA A 1 90 ? -13.905 -2.556 8.911 1.00 96.50 90 ALA A N 1
ATOM 725 C CA . ALA A 1 90 ? -13.295 -2.819 10.211 1.00 96.50 90 ALA A CA 1
ATOM 726 C C . ALA A 1 90 ? -14.144 -2.221 11.335 1.00 96.50 90 ALA A C 1
ATOM 728 O O . ALA A 1 90 ? -14.854 -1.245 11.130 1.00 96.50 90 ALA A O 1
ATOM 729 N N . GLU A 1 91 ? -14.038 -2.752 12.548 1.00 96.06 91 GLU A N 1
ATOM 730 C CA . GLU A 1 91 ? -14.569 -2.038 13.710 1.00 96.06 91 GLU A CA 1
ATOM 731 C C . GLU A 1 91 ? -13.721 -0.783 13.969 1.00 96.06 91 GLU A C 1
ATOM 733 O O . GLU A 1 91 ? -12.488 -0.896 13.948 1.00 96.06 91 GLU A O 1
ATOM 738 N N . PRO A 1 92 ? -14.326 0.390 14.244 1.00 95.75 92 PRO A N 1
ATOM 739 C CA . PRO A 1 92 ? -13.572 1.600 14.539 1.00 95.75 92 PRO A CA 1
ATOM 740 C C . PRO A 1 92 ? -12.597 1.404 15.704 1.00 95.75 92 PRO A C 1
ATOM 742 O O . PRO A 1 92 ? -12.975 0.919 16.770 1.00 95.75 92 PRO A O 1
ATOM 745 N N . GLY A 1 93 ? -11.335 1.788 15.518 1.00 92.69 93 GLY A N 1
ATOM 746 C CA . GLY A 1 93 ? -10.328 1.609 16.560 1.00 92.69 93 GLY A CA 1
ATOM 747 C C . GLY A 1 93 ? -8.892 1.757 16.081 1.00 92.69 93 GLY A C 1
ATOM 748 O O . GLY A 1 93 ? -8.628 2.106 14.931 1.00 92.69 93 GLY A O 1
ATOM 749 N N . THR A 1 94 ? -7.956 1.491 16.989 1.00 91.38 94 THR A N 1
ATOM 750 C CA . THR A 1 94 ? -6.520 1.493 16.691 1.00 91.38 94 THR A CA 1
ATOM 751 C C . THR A 1 94 ? -6.079 0.097 16.270 1.00 91.38 94 THR A C 1
ATOM 753 O O . THR A 1 94 ? -6.366 -0.888 16.950 1.00 91.38 94 THR A O 1
ATOM 756 N N . TYR A 1 95 ? -5.350 0.023 15.163 1.00 92.00 95 TYR A N 1
ATOM 757 C CA . TYR A 1 95 ? -4.820 -1.213 14.608 1.00 92.00 95 TYR A CA 1
ATOM 758 C C . TYR A 1 95 ? -3.319 -1.093 14.388 1.00 92.00 95 TYR A C 1
ATOM 760 O O . TYR A 1 95 ? -2.801 -0.014 14.084 1.00 92.00 95 TYR A O 1
ATOM 768 N N . VAL A 1 96 ? -2.642 -2.230 14.496 1.00 92.31 96 VAL A N 1
ATOM 769 C CA . VAL A 1 96 ? -1.267 -2.397 14.033 1.00 92.31 96 VAL A CA 1
ATOM 770 C C . VAL A 1 96 ? -1.320 -3.017 12.640 1.00 92.31 96 VAL A C 1
ATOM 77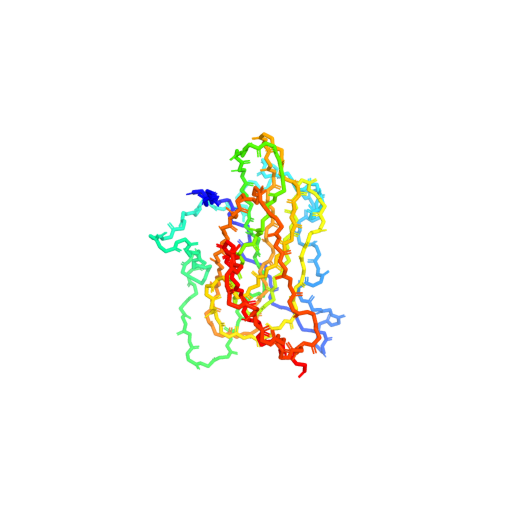2 O O . VAL A 1 96 ? -1.809 -4.133 12.477 1.00 92.31 96 VAL A O 1
ATOM 775 N N . GLY A 1 97 ? -0.854 -2.281 11.636 1.00 93.12 97 GLY A N 1
ATOM 776 C CA . GLY A 1 97 ? -0.636 -2.784 10.286 1.00 93.12 97 GLY A CA 1
ATOM 777 C C . GLY A 1 97 ? 0.645 -3.609 10.237 1.00 93.12 97 GLY A C 1
ATOM 778 O O . GLY A 1 97 ? 1.709 -3.116 10.605 1.00 93.12 97 GLY A O 1
ATOM 779 N N . LEU A 1 98 ? 0.532 -4.856 9.792 1.00 94.44 98 LEU A N 1
ATOM 780 C CA . LEU A 1 98 ? 1.622 -5.797 9.569 1.00 94.44 98 LEU A CA 1
ATOM 781 C C . LEU A 1 98 ? 1.866 -5.876 8.058 1.00 94.44 98 LEU A C 1
ATOM 783 O O . LEU A 1 98 ? 1.057 -6.439 7.319 1.00 94.44 98 LEU A O 1
ATOM 787 N N . LEU A 1 99 ? 2.963 -5.289 7.587 1.00 95.62 99 LEU A N 1
ATOM 788 C CA . LEU A 1 99 ? 3.299 -5.225 6.167 1.00 95.62 99 LEU A CA 1
ATOM 789 C C . LEU A 1 99 ? 4.509 -6.110 5.862 1.00 95.62 99 LEU A C 1
ATOM 791 O O . LEU A 1 99 ? 5.595 -5.958 6.425 1.00 95.62 99 LEU A O 1
ATOM 795 N N . GLY A 1 100 ? 4.331 -7.022 4.914 1.00 94.75 100 GLY A N 1
ATOM 796 C CA . GLY A 1 100 ? 5.427 -7.650 4.189 1.00 94.75 100 GLY A CA 1
ATOM 797 C C . GLY A 1 100 ? 5.570 -6.973 2.835 1.00 94.75 100 GLY A C 1
ATOM 798 O O . GLY A 1 100 ? 4.589 -6.856 2.113 1.00 94.75 100 GLY A O 1
ATOM 799 N N . ALA A 1 101 ? 6.773 -6.537 2.483 1.00 92.88 101 ALA A N 1
ATOM 800 C CA . ALA A 1 101 ? 7.077 -5.970 1.173 1.00 92.88 101 ALA A CA 1
ATOM 801 C C . ALA A 1 101 ? 8.503 -6.351 0.763 1.00 92.88 101 ALA A C 1
ATOM 803 O O . ALA A 1 101 ? 9.373 -6.542 1.629 1.00 92.88 101 ALA A O 1
ATOM 804 N N . GLU A 1 102 ? 8.705 -6.500 -0.541 1.00 85.44 102 GLU A N 1
ATOM 805 C CA . GLU A 1 102 ? 10.024 -6.507 -1.175 1.00 85.44 102 GLU A CA 1
ATOM 806 C C . GLU A 1 102 ? 10.384 -5.065 -1.537 1.00 85.44 102 GLU A C 1
ATOM 808 O O . GLU A 1 102 ? 9.546 -4.351 -2.083 1.00 85.44 102 GLU A O 1
ATOM 813 N N . ASP A 1 103 ? 11.600 -4.644 -1.201 1.00 88.31 103 ASP A N 1
ATOM 814 C CA . ASP A 1 103 ? 12.096 -3.282 -1.414 1.00 88.31 103 ASP A CA 1
ATOM 815 C C . ASP A 1 103 ? 11.211 -2.172 -0.810 1.00 88.31 103 ASP A C 1
ATOM 817 O O . ASP A 1 103 ? 11.022 -2.109 0.407 1.00 88.31 103 ASP A O 1
ATOM 821 N N . TYR A 1 104 ? 10.735 -1.235 -1.633 1.00 92.88 104 TYR A N 1
ATOM 822 C CA . TYR A 1 104 ? 10.139 0.011 -1.158 1.00 92.88 104 TYR A CA 1
ATOM 823 C C . TYR A 1 104 ? 8.635 -0.129 -1.027 1.00 92.88 104 TYR A C 1
ATOM 825 O O . TYR A 1 104 ? 7.970 -0.715 -1.883 1.00 92.88 104 TYR A O 1
ATOM 833 N N . ALA A 1 105 ? 8.079 0.464 0.022 1.00 96.44 105 ALA A N 1
ATOM 834 C CA . ALA A 1 105 ? 6.642 0.463 0.215 1.00 96.44 105 ALA A CA 1
ATOM 835 C C . ALA A 1 105 ? 6.157 1.753 0.862 1.00 96.44 105 ALA A C 1
ATOM 837 O O . ALA A 1 105 ? 6.801 2.276 1.768 1.00 96.44 105 ALA A O 1
ATOM 838 N N . ALA A 1 106 ? 4.997 2.231 0.427 1.00 97.81 106 ALA A N 1
ATOM 839 C CA . ALA A 1 106 ? 4.240 3.268 1.110 1.00 97.81 106 ALA A CA 1
ATOM 840 C C . ALA A 1 106 ? 2.792 2.810 1.275 1.00 97.81 106 ALA A C 1
ATOM 842 O O . ALA A 1 106 ? 2.254 2.108 0.417 1.00 97.81 106 ALA A O 1
ATOM 843 N N . VAL A 1 107 ? 2.170 3.182 2.388 1.00 98.38 107 VAL A N 1
ATOM 844 C CA . VAL A 1 107 ? 0.776 2.861 2.695 1.00 98.38 107 VAL A CA 1
ATOM 845 C C . VAL A 1 107 ? 0.036 4.146 3.020 1.00 98.38 107 VAL A C 1
ATOM 847 O O . VAL A 1 107 ? 0.459 4.923 3.878 1.00 98.38 107 VAL A O 1
ATOM 850 N N . TYR A 1 108 ? -1.107 4.315 2.370 1.00 98.56 108 TYR A N 1
ATOM 851 C CA . TYR A 1 108 ? -2.049 5.397 2.585 1.00 98.56 108 TYR A CA 1
ATOM 852 C C . TYR A 1 108 ? -3.363 4.793 3.065 1.00 98.56 108 TYR A C 1
ATOM 854 O O . TYR A 1 108 ? -3.847 3.800 2.515 1.00 98.56 108 TYR A O 1
ATOM 862 N N . ILE A 1 109 ? -3.949 5.387 4.100 1.00 98.12 109 ILE A N 1
ATOM 863 C CA . ILE A 1 109 ? -5.248 4.984 4.637 1.00 98.12 109 ILE A CA 1
ATOM 864 C C . ILE A 1 109 ? -6.156 6.202 4.629 1.00 98.12 109 ILE A C 1
ATOM 866 O O . ILE A 1 109 ? -5.857 7.218 5.250 1.00 98.12 109 ILE A O 1
ATOM 870 N N . ASN A 1 110 ? -7.282 6.087 3.926 1.00 97.56 110 ASN A N 1
ATOM 871 C CA . ASN A 1 110 ? -8.239 7.170 3.709 1.00 97.56 110 ASN A CA 1
ATOM 872 C C . ASN A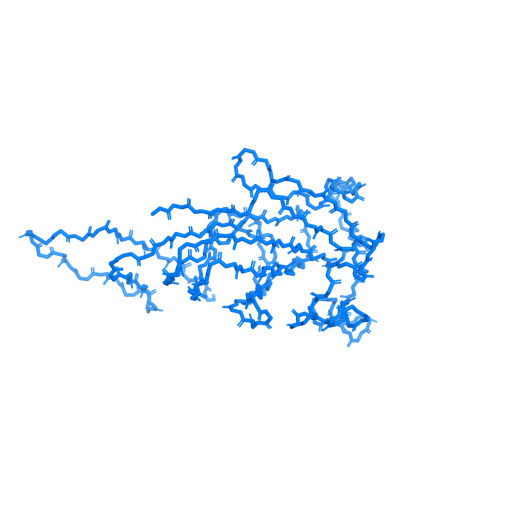 1 110 ? -7.572 8.445 3.167 1.00 97.56 110 ASN A C 1
ATOM 874 O O . ASN A 1 110 ? -7.937 9.547 3.565 1.00 97.56 110 ASN A O 1
ATOM 878 N N . GLY A 1 111 ? -6.572 8.269 2.298 1.00 96.75 111 GLY A N 1
ATOM 879 C CA . GLY A 1 111 ? -5.812 9.357 1.687 1.00 96.75 111 GLY A CA 1
ATOM 880 C C . GLY A 1 111 ? -4.637 9.881 2.507 1.00 96.75 111 GLY A C 1
ATOM 881 O O . GLY A 1 111 ? -3.792 10.586 1.976 1.00 96.75 111 GLY A O 1
ATOM 882 N N . SER A 1 112 ? -4.526 9.524 3.787 1.00 97.38 112 SER A N 1
ATOM 883 C CA . SER A 1 112 ? -3.400 9.960 4.616 1.00 97.38 112 SER A CA 1
ATOM 884 C C . SER A 1 112 ? -2.239 8.964 4.537 1.00 97.38 112 SER A C 1
ATOM 886 O O . SER A 1 112 ? -2.479 7.771 4.754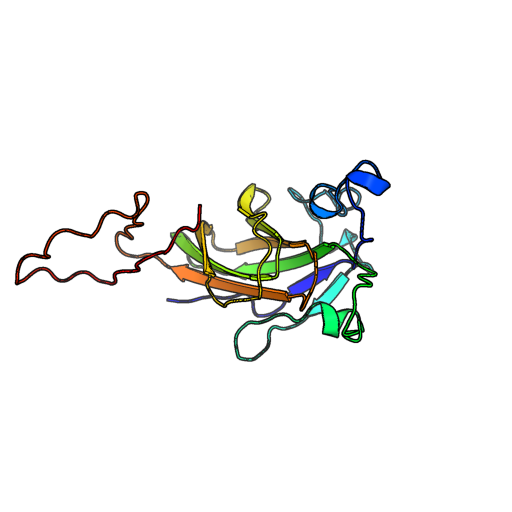 1.00 97.38 112 SER A O 1
ATOM 888 N N . PRO A 1 113 ? -0.991 9.405 4.291 1.00 96.56 113 PRO A N 1
ATOM 889 C CA . PRO A 1 113 ? 0.174 8.532 4.382 1.00 96.56 113 PRO A CA 1
ATOM 890 C C . PRO A 1 113 ? 0.374 8.090 5.836 1.00 96.56 113 PRO A C 1
ATOM 892 O O . PRO A 1 113 ? 0.455 8.917 6.744 1.00 96.56 113 PRO A O 1
ATOM 895 N N . VAL A 1 114 ? 0.438 6.778 6.070 1.00 95.25 114 VAL A N 1
ATOM 896 C CA . VAL A 1 114 ? 0.616 6.195 7.415 1.00 95.25 114 VAL A CA 1
ATOM 897 C C . VAL A 1 114 ? 1.943 5.462 7.577 1.00 95.25 114 VAL A C 1
ATOM 899 O O . VAL A 1 114 ? 2.366 5.201 8.702 1.00 95.25 114 VAL A O 1
ATOM 902 N N . PHE A 1 115 ? 2.595 5.104 6.471 1.00 95.12 115 PHE A N 1
ATOM 903 C CA . PHE A 1 115 ? 3.853 4.370 6.490 1.00 95.12 115 PHE A CA 1
ATOM 904 C C . PHE A 1 115 ? 4.610 4.541 5.178 1.00 95.12 115 PHE A C 1
ATOM 906 O O . PHE A 1 115 ? 3.999 4.456 4.116 1.00 95.12 115 PHE A O 1
ATOM 913 N N . THR A 1 116 ? 5.936 4.665 5.266 1.00 95.00 116 THR A N 1
ATOM 914 C CA . THR A 1 116 ? 6.843 4.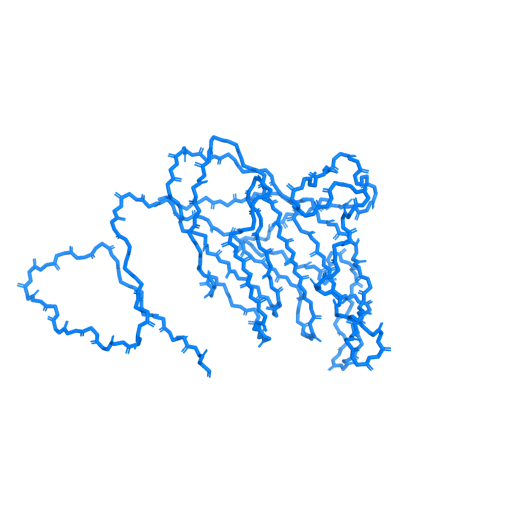598 4.116 1.00 95.00 116 THR A CA 1
ATOM 915 C C . THR A 1 116 ? 8.148 3.918 4.521 1.00 95.00 116 THR A C 1
ATOM 917 O O . THR A 1 116 ? 8.664 4.142 5.616 1.00 95.00 116 THR A O 1
ATOM 920 N N . THR A 1 117 ? 8.709 3.100 3.636 1.00 90.88 117 THR A N 1
ATOM 921 C CA . THR A 1 117 ? 10.033 2.497 3.786 1.00 90.88 117 THR A CA 1
ATOM 922 C C . THR A 1 117 ? 10.784 2.492 2.461 1.00 90.88 117 THR A C 1
ATOM 924 O O . THR A 1 117 ? 10.205 2.237 1.406 1.00 90.88 117 THR A O 1
ATOM 927 N N . PHE A 1 118 ? 12.089 2.739 2.552 1.00 89.38 118 PHE A N 1
ATOM 928 C CA . PHE A 1 118 ? 13.040 2.716 1.439 1.00 89.38 118 PHE A CA 1
ATOM 929 C C . PHE A 1 118 ? 14.105 1.626 1.645 1.00 89.38 118 PHE A C 1
ATOM 931 O O . PHE A 1 118 ? 15.245 1.748 1.203 1.00 89.38 118 PHE A O 1
ATOM 938 N N . ILE A 1 119 ? 13.770 0.575 2.399 1.00 84.44 119 ILE A N 1
ATOM 939 C CA . ILE A 1 119 ? 14.711 -0.494 2.738 1.00 84.44 119 ILE A CA 1
ATOM 940 C C . ILE A 1 119 ? 14.671 -1.561 1.643 1.00 84.44 119 ILE A C 1
ATOM 942 O O . ILE A 1 119 ? 13.723 -2.334 1.562 1.00 84.44 119 ILE A O 1
ATOM 946 N N . ALA A 1 120 ? 15.733 -1.640 0.841 1.00 84.69 120 ALA A N 1
ATOM 947 C CA . ALA A 1 120 ? 15.924 -2.706 -0.141 1.00 84.69 120 ALA A CA 1
ATOM 948 C C . ALA A 1 120 ? 16.132 -4.057 0.563 1.00 84.69 120 ALA A C 1
ATOM 950 O O . ALA A 1 120 ? 17.095 -4.224 1.318 1.00 84.69 120 ALA A O 1
ATOM 951 N N . LYS A 1 121 ? 15.237 -5.025 0.347 1.00 86.69 121 LYS A N 1
ATOM 952 C CA . LYS A 1 121 ? 15.322 -6.352 0.981 1.00 86.69 121 LYS A CA 1
ATOM 953 C C . LYS A 1 121 ? 14.399 -7.360 0.317 1.00 86.69 121 LYS A C 1
ATOM 955 O O . LYS A 1 121 ? 13.361 -7.003 -0.228 1.00 86.69 121 LYS A O 1
ATOM 960 N N . LYS A 1 122 ? 14.711 -8.641 0.525 1.00 87.75 122 LYS A N 1
ATOM 961 C CA . LYS A 1 122 ? 13.804 -9.750 0.206 1.00 87.75 122 LYS A CA 1
ATOM 962 C C . LYS A 1 122 ? 12.498 -9.633 0.990 1.00 87.75 122 LYS A C 1
ATOM 964 O O . LYS A 1 122 ? 12.503 -9.243 2.165 1.00 87.75 122 LYS A O 1
ATOM 969 N N . TYR A 1 123 ? 11.400 -10.057 0.367 1.00 90.31 123 TYR A N 1
ATOM 970 C CA . TYR A 1 123 ? 10.122 -10.191 1.050 1.00 90.31 123 TYR A CA 1
ATOM 971 C C . TYR A 1 123 ? 10.252 -11.016 2.341 1.00 90.31 123 TYR A C 1
ATOM 973 O O . TYR A 1 123 ? 10.806 -12.118 2.367 1.00 90.31 123 TYR A O 1
ATOM 981 N N . LYS A 1 124 ? 9.678 -10.476 3.417 1.00 91.25 124 LYS A N 1
ATOM 982 C CA . LYS A 1 124 ? 9.432 -11.179 4.674 1.00 91.25 124 LYS A CA 1
ATOM 983 C C . LYS A 1 124 ? 8.079 -10.726 5.206 1.00 91.25 124 LYS A C 1
ATOM 985 O O . LYS A 1 124 ? 7.851 -9.523 5.353 1.00 91.25 124 LYS A O 1
ATOM 990 N N . LYS A 1 125 ? 7.192 -11.688 5.467 1.00 91.56 125 LYS A N 1
ATOM 991 C CA . LYS A 1 125 ? 5.856 -11.442 6.018 1.00 91.56 125 LYS A CA 1
ATOM 992 C C . LYS A 1 125 ? 5.965 -10.693 7.349 1.00 91.56 125 LYS A C 1
ATOM 994 O O . LYS A 1 125 ? 6.832 -11.013 8.162 1.00 91.56 125 LYS A O 1
ATOM 999 N N . ASN A 1 126 ? 5.095 -9.700 7.540 1.00 90.62 126 ASN A N 1
ATOM 1000 C CA . ASN A 1 126 ? 4.947 -8.923 8.777 1.00 90.62 126 ASN A CA 1
ATOM 1001 C C . ASN A 1 126 ? 6.254 -8.270 9.271 1.00 90.62 126 ASN A C 1
ATOM 1003 O O . ASN A 1 126 ? 6.456 -8.094 10.468 1.00 90.62 126 ASN A O 1
ATOM 1007 N N . PHE A 1 127 ? 7.164 -7.936 8.349 1.00 88.75 127 PHE A N 1
ATOM 1008 C CA . PHE A 1 127 ? 8.447 -7.320 8.690 1.00 88.75 127 PHE A CA 1
ATOM 1009 C C . PHE A 1 127 ? 8.295 -5.862 9.130 1.00 88.75 127 PHE A C 1
ATOM 1011 O O . PHE A 1 127 ? 8.994 -5.413 10.033 1.00 88.75 127 PHE A O 1
ATOM 1018 N N . HIS A 1 128 ? 7.413 -5.121 8.464 1.00 87.62 128 HIS A N 1
ATOM 1019 C CA . HIS A 1 128 ? 7.128 -3.733 8.788 1.00 87.62 128 HIS A CA 1
ATOM 1020 C C . HIS A 1 128 ? 5.872 -3.634 9.639 1.00 87.62 128 HIS A C 1
ATOM 1022 O O . HIS A 1 128 ? 4.923 -4.403 9.473 1.00 87.62 128 HIS A O 1
ATOM 1028 N N . LEU A 1 129 ? 5.879 -2.648 10.528 1.00 88.94 129 LEU A N 1
ATOM 1029 C CA . LEU A 1 129 ? 4.806 -2.367 11.463 1.00 88.94 129 LEU A CA 1
ATOM 1030 C C . LEU A 1 129 ? 4.489 -0.878 11.403 1.00 88.94 129 LEU A C 1
ATOM 1032 O O . LEU A 1 129 ? 5.399 -0.050 11.377 1.00 88.94 129 LEU A O 1
ATOM 1036 N N . PHE A 1 130 ? 3.208 -0.537 11.408 1.00 86.44 130 PHE A N 1
ATOM 1037 C CA . PHE A 1 130 ? 2.747 0.840 11.555 1.00 86.44 130 PHE A CA 1
ATOM 1038 C C . PHE A 1 130 ? 1.418 0.872 12.298 1.00 86.44 130 PHE A C 1
ATOM 1040 O O . PHE A 1 130 ? 0.711 -0.129 12.378 1.00 86.44 130 PHE A O 1
ATOM 1047 N N . ILE A 1 131 ? 1.069 2.022 12.860 1.00 89.44 131 ILE A N 1
ATOM 1048 C CA . ILE A 1 131 ? -0.168 2.191 13.623 1.00 89.44 131 ILE A CA 1
ATOM 1049 C C . ILE A 1 131 ? -1.117 3.022 12.782 1.00 89.44 131 ILE A C 1
ATOM 1051 O O . ILE A 1 131 ? -0.724 4.044 12.226 1.00 89.44 131 ILE A O 1
ATOM 1055 N N . SER A 1 132 ? -2.380 2.618 12.727 1.00 90.44 132 SER A N 1
ATOM 1056 C CA . SER A 1 132 ? -3.417 3.436 12.112 1.00 90.44 132 SER A CA 1
ATOM 1057 C C . SER A 1 132 ? -4.731 3.338 12.871 1.00 90.44 132 SER A C 1
ATOM 1059 O O . SER A 1 132 ? -5.024 2.336 13.527 1.00 90.44 132 SER A O 1
ATOM 1061 N N . LYS A 1 133 ? -5.531 4.400 12.780 1.00 93.50 133 LYS A N 1
ATOM 1062 C CA . LYS A 1 133 ? -6.917 4.400 13.241 1.00 93.50 133 LYS A CA 1
ATOM 1063 C C . LYS A 1 133 ? -7.811 4.027 12.068 1.00 93.50 133 LYS A C 1
ATOM 1065 O O . LYS A 1 133 ? -7.914 4.786 11.105 1.00 93.50 133 LYS A O 1
ATOM 1070 N N . LEU A 1 134 ? -8.461 2.873 12.163 1.00 96.75 134 LEU A N 1
ATOM 1071 C CA . LEU A 1 134 ? -9.425 2.424 11.167 1.00 96.75 134 LEU A CA 1
ATOM 1072 C C . LEU A 1 134 ? -10.836 2.877 11.552 1.00 96.75 134 LEU A C 1
ATOM 1074 O O . LEU A 1 134 ? -11.168 3.007 12.731 1.00 96.75 134 LEU A O 1
ATOM 1078 N N . LYS A 1 135 ? -11.653 3.133 10.531 1.00 97.12 135 LYS A N 1
ATOM 1079 C CA . LYS A 1 135 ? -13.091 3.434 10.605 1.00 97.12 135 LYS A CA 1
ATOM 1080 C C . LYS A 1 135 ? -13.898 2.211 10.154 1.00 97.12 135 LYS A C 1
ATOM 1082 O O . LYS A 1 135 ? -13.316 1.195 9.788 1.00 97.12 135 LYS A O 1
ATOM 1087 N N . GLU A 1 136 ? -15.222 2.339 10.096 1.00 97.31 136 GLU A N 1
ATOM 1088 C CA . GLU A 1 136 ? -16.111 1.286 9.574 1.00 97.31 136 GLU A CA 1
ATOM 1089 C C . GLU A 1 136 ? -15.775 0.860 8.143 1.00 97.31 136 GLU A C 1
ATOM 1091 O O . GLU A 1 136 ? -15.851 -0.320 7.814 1.00 97.31 136 GLU A O 1
ATOM 1096 N N . LYS A 1 137 ? -15.372 1.816 7.298 1.00 97.44 137 LYS A N 1
ATOM 1097 C CA . LYS A 1 137 ? -14.898 1.587 5.931 1.00 97.44 137 LYS A CA 1
ATOM 1098 C C . LYS A 1 137 ? -13.625 2.379 5.700 1.00 97.44 137 LYS A C 1
ATOM 1100 O O . LYS A 1 137 ? -13.564 3.563 6.037 1.00 97.44 137 LYS A O 1
ATOM 1105 N N . ASN A 1 138 ? -12.625 1.727 5.123 1.00 98.12 138 ASN A N 1
ATOM 1106 C CA . ASN A 1 138 ? -11.317 2.320 4.893 1.00 98.12 138 ASN A CA 1
ATOM 1107 C C . ASN A 1 138 ? -10.888 2.096 3.456 1.00 98.12 138 ASN A C 1
ATOM 1109 O O . ASN A 1 138 ? -10.938 0.970 2.968 1.00 98.12 138 ASN A O 1
ATOM 1113 N N . LYS A 1 139 ? -10.413 3.160 2.816 1.00 98.12 139 LYS A N 1
ATOM 1114 C CA . LYS A 1 139 ? -9.680 3.078 1.557 1.00 98.12 139 LYS A CA 1
ATOM 1115 C C . LYS A 1 139 ? -8.212 2.862 1.881 1.00 98.12 139 LYS A C 1
ATOM 1117 O O . LYS A 1 139 ? -7.638 3.648 2.629 1.00 98.12 139 LYS A O 1
ATOM 1122 N N . ILE A 1 140 ? -7.618 1.811 1.343 1.00 98.44 140 ILE A N 1
ATOM 1123 C CA . ILE A 1 140 ? -6.208 1.488 1.531 1.00 98.44 140 ILE A CA 1
ATOM 1124 C C . ILE A 1 140 ? -5.549 1.555 0.166 1.00 98.44 140 ILE A C 1
ATOM 1126 O O . ILE A 1 140 ? -6.012 0.908 -0.768 1.00 98.44 140 ILE A O 1
ATOM 1130 N N . LEU A 1 141 ? -4.469 2.317 0.064 1.00 98.62 141 LEU A N 1
ATOM 1131 C CA . LEU A 1 141 ? -3.617 2.351 -1.113 1.00 98.62 141 LEU A CA 1
ATOM 1132 C C . LEU A 1 141 ? -2.202 1.979 -0.690 1.00 98.62 141 LEU A C 1
ATOM 1134 O O . LEU A 1 141 ? -1.656 2.541 0.256 1.00 98.62 141 LEU A O 1
ATOM 1138 N N . ILE A 1 142 ? -1.618 1.015 -1.384 1.00 98.25 142 ILE A N 1
ATOM 1139 C CA . ILE A 1 142 ? -0.261 0.542 -1.138 1.00 98.25 142 ILE A CA 1
ATOM 1140 C C . ILE A 1 142 ? 0.539 0.812 -2.399 1.00 98.25 142 ILE A C 1
ATOM 1142 O O . ILE A 1 142 ? 0.164 0.331 -3.462 1.00 98.25 142 ILE A O 1
ATOM 1146 N N . LYS A 1 143 ? 1.639 1.548 -2.293 1.00 98.00 143 LYS A N 1
ATOM 1147 C CA . LYS A 1 143 ? 2.612 1.731 -3.370 1.00 98.00 143 LYS A CA 1
ATOM 1148 C C . LYS A 1 143 ? 3.778 0.794 -3.119 1.00 98.00 143 LYS A C 1
ATOM 1150 O O . LYS A 1 143 ? 4.379 0.878 -2.053 1.00 98.00 143 LYS A O 1
ATOM 1155 N N . ILE A 1 144 ? 4.107 -0.070 -4.073 1.00 95.88 144 ILE A N 1
ATOM 1156 C CA . ILE A 1 144 ? 5.236 -1.001 -3.973 1.00 95.88 144 ILE A CA 1
ATOM 1157 C C . ILE A 1 144 ? 6.248 -0.672 -5.060 1.00 95.88 144 ILE A C 1
ATOM 1159 O O . ILE A 1 144 ? 5.959 -0.808 -6.252 1.00 95.88 144 ILE A O 1
ATOM 1163 N N . GLY A 1 145 ? 7.432 -0.244 -4.635 1.00 92.62 145 GLY A N 1
ATOM 1164 C CA . GLY A 1 145 ? 8.585 -0.043 -5.497 1.00 92.62 145 GLY A CA 1
ATOM 1165 C C . GLY A 1 145 ? 9.408 -1.317 -5.619 1.00 92.62 145 GLY A C 1
ATOM 1166 O O . GLY A 1 145 ? 9.456 -2.118 -4.692 1.00 92.62 145 GLY A O 1
ATOM 1167 N N . ARG A 1 146 ? 10.072 -1.494 -6.757 1.00 87.25 146 ARG A N 1
ATOM 1168 C CA . ARG A 1 146 ? 10.961 -2.626 -7.012 1.00 87.25 146 ARG A CA 1
ATOM 1169 C C . ARG A 1 146 ? 12.342 -2.137 -7.414 1.00 87.25 146 ARG A C 1
ATOM 1171 O O . ARG A 1 146 ? 12.471 -1.336 -8.337 1.00 87.25 146 ARG A O 1
ATOM 1178 N N . LEU A 1 147 ? 13.369 -2.677 -6.769 1.00 80.06 147 LEU A N 1
ATOM 1179 C CA . LEU A 1 147 ? 14.771 -2.497 -7.137 1.00 80.06 147 LEU A CA 1
ATOM 1180 C C . LEU A 1 147 ? 15.354 -3.752 -7.777 1.00 80.06 147 LEU A C 1
ATOM 1182 O O . LEU A 1 147 ? 16.082 -3.649 -8.766 1.00 80.06 147 LEU A O 1
ATOM 1186 N N . MET A 1 148 ? 15.029 -4.931 -7.243 1.00 76.44 148 MET A N 1
ATOM 1187 C CA . MET A 1 148 ? 15.436 -6.227 -7.793 1.00 76.44 148 MET A CA 1
ATOM 1188 C C . MET A 1 148 ? 14.564 -7.359 -7.230 1.00 76.44 148 MET A C 1
ATOM 1190 O O . MET A 1 148 ? 13.683 -7.122 -6.420 1.00 76.44 148 MET A O 1
ATOM 1194 N N . GLY A 1 149 ? 14.802 -8.604 -7.650 1.00 76.19 149 GLY A N 1
ATOM 1195 C CA . GLY A 1 149 ? 14.211 -9.762 -6.970 1.00 76.19 149 GLY A CA 1
ATOM 1196 C C . GLY A 1 149 ? 12.740 -10.019 -7.301 1.00 76.19 149 GLY A C 1
ATOM 1197 O O . GLY A 1 149 ? 12.289 -9.771 -8.427 1.00 76.19 149 GLY A O 1
ATOM 1198 N N . ARG A 1 150 ? 12.017 -10.594 -6.335 1.00 80.50 150 ARG A N 1
ATOM 1199 C CA . ARG A 1 150 ? 10.564 -10.794 -6.410 1.00 80.50 150 ARG A CA 1
ATOM 1200 C C . ARG A 1 150 ? 9.869 -9.438 -6.287 1.00 80.50 150 ARG A C 1
ATOM 1202 O O . ARG A 1 150 ? 10.478 -8.428 -5.962 1.00 80.50 150 ARG A O 1
ATOM 1209 N N . TRP A 1 151 ? 8.578 -9.401 -6.586 1.00 89.44 151 TRP A N 1
ATOM 1210 C CA . TRP A 1 151 ? 7.814 -8.168 -6.488 1.00 89.44 151 TRP A CA 1
ATOM 1211 C C . TRP A 1 151 ? 6.431 -8.458 -5.950 1.00 89.44 151 TRP A C 1
ATOM 1213 O O . TRP A 1 151 ? 5.633 -9.132 -6.598 1.00 89.44 151 TRP A O 1
ATOM 1223 N N . GLY A 1 152 ? 6.164 -7.981 -4.742 1.00 93.38 152 GLY A N 1
ATOM 1224 C CA . GLY A 1 152 ? 4.915 -8.278 -4.075 1.00 93.38 152 GLY A CA 1
ATOM 1225 C C . GLY A 1 152 ? 4.869 -7.789 -2.643 1.00 93.38 152 GLY A C 1
ATOM 1226 O O . GLY A 1 152 ? 5.837 -7.237 -2.111 1.00 93.38 152 GLY A O 1
ATOM 1227 N N . PHE A 1 153 ? 3.715 -7.999 -2.026 1.00 96.56 153 PHE A N 1
ATOM 1228 C CA . PHE A 1 153 ? 3.446 -7.545 -0.672 1.00 96.56 153 PHE A CA 1
ATOM 1229 C C . PHE A 1 153 ? 2.390 -8.410 0.020 1.00 96.56 153 PHE A C 1
ATOM 1231 O O . PHE A 1 153 ? 1.689 -9.194 -0.611 1.00 96.56 153 PHE A O 1
ATOM 1238 N N . SER A 1 154 ? 2.259 -8.235 1.329 1.00 97.69 154 SER A N 1
ATOM 1239 C CA . SER A 1 154 ? 1.155 -8.740 2.144 1.00 97.69 154 SER A CA 1
ATOM 1240 C C . SER A 1 154 ? 0.798 -7.691 3.190 1.00 97.69 154 SER A C 1
ATOM 1242 O O . SER A 1 154 ? 1.706 -7.083 3.758 1.00 97.69 154 SER A O 1
ATOM 1244 N N . LEU A 1 155 ? -0.486 -7.498 3.480 1.00 97.81 155 LEU A N 1
ATOM 1245 C CA . LEU A 1 155 ? -0.934 -6.556 4.504 1.00 97.81 155 LEU A CA 1
ATOM 1246 C C . LEU A 1 155 ? -2.017 -7.181 5.381 1.00 97.81 155 LEU A C 1
ATOM 1248 O O . LEU A 1 155 ? -3.056 -7.621 4.893 1.00 97.81 155 LEU A O 1
ATOM 1252 N N . GLU A 1 156 ? -1.779 -7.158 6.684 1.00 96.62 156 GLU A N 1
ATOM 1253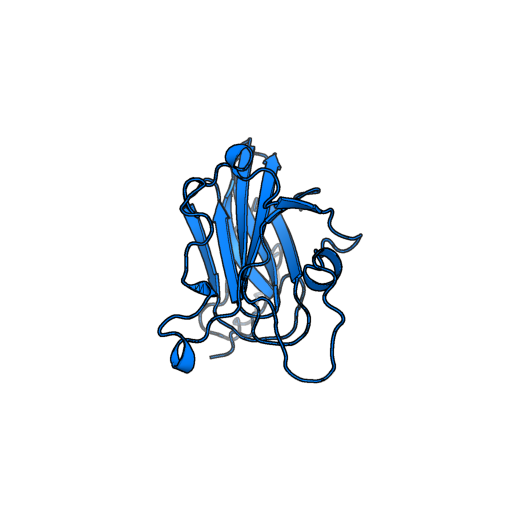 C CA . GLU A 1 156 ? -2.721 -7.592 7.712 1.00 96.62 156 GLU A CA 1
ATOM 1254 C C . GLU A 1 156 ? -2.868 -6.473 8.751 1.00 96.62 156 GLU A C 1
ATOM 1256 O O . GLU A 1 156 ? -1.959 -5.672 8.950 1.00 96.62 156 GLU A O 1
ATOM 1261 N N . PHE A 1 157 ? -4.008 -6.403 9.428 1.00 95.06 157 PHE A N 1
ATOM 1262 C CA . PHE A 1 157 ? -4.244 -5.474 10.527 1.00 95.06 157 PHE A CA 1
ATOM 1263 C C . PHE A 1 157 ? -4.654 -6.246 11.768 1.00 95.06 157 PHE A C 1
ATOM 1265 O O . PHE A 1 157 ? -5.622 -7.004 11.751 1.00 95.06 157 PHE A O 1
ATOM 1272 N N . LEU A 1 158 ? -3.945 -6.015 12.865 1.00 92.38 158 LEU A N 1
ATOM 1273 C CA . LEU A 1 158 ? -4.276 -6.556 14.172 1.00 92.38 158 LEU A CA 1
ATOM 1274 C C . LEU A 1 158 ? -4.985 -5.477 14.992 1.00 92.38 158 LEU A C 1
ATOM 1276 O O . LEU A 1 158 ? -4.395 -4.430 15.274 1.00 92.38 158 LEU A O 1
ATOM 1280 N N . LYS A 1 159 ? -6.243 -5.727 15.377 1.00 90.00 159 LYS A N 1
ATOM 1281 C CA . LYS A 1 159 ? -6.958 -4.841 16.306 1.00 90.00 159 LYS A CA 1
ATOM 1282 C C . LYS A 1 159 ? -6.244 -4.851 17.650 1.00 90.00 159 LYS A C 1
ATOM 1284 O O . LYS A 1 159 ? -5.955 -5.925 18.181 1.00 90.00 159 LYS A O 1
ATOM 1289 N N . ARG A 1 160 ? -5.970 -3.662 18.177 1.00 78.75 160 ARG A N 1
ATOM 1290 C CA . ARG A 1 160 ? -5.314 -3.480 19.464 1.00 78.75 160 ARG A CA 1
ATOM 1291 C C . ARG A 1 160 ? -6.355 -3.139 20.530 1.00 78.75 160 ARG A C 1
ATOM 1293 O O . ARG A 1 160 ? -6.873 -2.025 20.536 1.00 78.75 160 ARG A O 1
ATOM 1300 N N . ASP A 1 161 ? -6.557 -4.061 21.468 1.00 71.50 161 ASP A N 1
ATOM 1301 C CA . ASP A 1 161 ? -7.436 -3.861 22.632 1.00 71.50 161 ASP A CA 1
ATOM 1302 C C . ASP A 1 161 ? -6.650 -3.562 23.936 1.00 71.50 161 ASP A C 1
ATOM 1304 O O . ASP A 1 161 ? -7.235 -3.143 24.929 1.00 71.50 161 ASP A O 1
ATOM 1308 N N . ALA A 1 162 ? -5.315 -3.704 23.926 1.00 61.53 162 ALA A N 1
ATOM 1309 C CA . ALA A 1 162 ? -4.405 -3.468 25.061 1.00 61.53 162 ALA A CA 1
ATOM 1310 C C . ALA A 1 162 ? -3.144 -2.688 24.623 1.00 61.53 162 ALA A C 1
ATOM 1312 O O . ALA A 1 162 ? -2.907 -2.583 23.420 1.00 61.53 162 ALA A O 1
ATOM 1313 N N . PRO A 1 163 ? -2.339 -2.083 25.520 1.00 60.81 163 PRO A N 1
ATOM 1314 C CA . PRO A 1 163 ? -1.057 -1.457 25.168 1.00 60.81 163 PRO A CA 1
ATOM 1315 C C . PRO A 1 163 ? -0.168 -2.354 24.299 1.00 60.81 163 PRO A C 1
ATOM 1317 O O . PRO A 1 163 ? -0.114 -3.557 24.501 1.00 60.81 163 PRO A O 1
ATOM 1320 N N . PHE A 1 164 ? 0.500 -1.765 23.305 1.00 56.62 164 PHE A N 1
ATOM 1321 C CA . PHE A 1 164 ? 1.566 -2.430 22.556 1.00 56.62 164 PHE A CA 1
ATOM 1322 C C . PHE A 1 164 ? 2.836 -1.617 22.799 1.00 56.62 164 PHE A C 1
ATOM 1324 O O . PHE A 1 164 ? 2.807 -0.385 22.714 1.00 56.62 164 PHE A O 1
ATOM 1331 N N . PHE A 1 165 ? 3.926 -2.298 23.127 1.00 58.09 165 PHE A N 1
ATOM 1332 C CA . PHE A 1 165 ? 5.211 -1.670 23.397 1.00 58.09 165 PHE A CA 1
ATOM 1333 C C . PHE A 1 165 ? 6.153 -1.955 22.234 1.00 58.09 165 PHE A C 1
ATOM 1335 O O . PHE A 1 165 ? 6.282 -3.093 21.785 1.00 58.09 165 PHE A O 1
ATOM 1342 N N . VAL A 1 166 ? 6.795 -0.906 21.723 1.00 54.12 166 VAL A N 1
ATOM 1343 C CA . VAL A 1 166 ? 7.825 -1.021 20.690 1.00 54.12 166 VAL A CA 1
ATOM 1344 C C . VAL A 1 166 ? 9.151 -0.694 21.337 1.00 54.12 166 VAL A C 1
ATOM 1346 O O . VAL A 1 166 ? 9.306 0.360 21.950 1.00 54.12 166 VAL A O 1
ATOM 1349 N N . ASN A 1 167 ? 10.110 -1.598 21.188 1.00 55.28 167 ASN A N 1
ATOM 1350 C CA . ASN A 1 167 ? 11.475 -1.339 21.601 1.00 55.28 167 ASN A CA 1
ATOM 1351 C C . ASN A 1 167 ? 12.144 -0.412 20.578 1.00 55.28 167 ASN A C 1
ATOM 1353 O O . ASN A 1 167 ? 12.615 -0.869 19.536 1.00 55.28 167 ASN A O 1
ATOM 1357 N N . LEU A 1 168 ? 12.117 0.892 20.854 1.00 49.06 168 LEU A N 1
ATOM 1358 C CA . LEU A 1 168 ? 12.659 1.923 19.966 1.00 49.06 168 LEU A CA 1
ATOM 1359 C C . LEU A 1 168 ? 14.192 2.003 20.019 1.00 49.06 168 LEU A C 1
ATOM 1361 O O . LEU A 1 168 ? 14.815 2.341 19.018 1.00 49.06 168 LEU A O 1
ATOM 1365 N N . ASP A 1 169 ? 14.795 1.619 21.145 1.00 52.75 169 ASP A N 1
ATOM 1366 C CA . ASP A 1 169 ? 16.203 1.909 21.449 1.00 52.75 169 ASP A CA 1
ATOM 1367 C C . ASP A 1 169 ? 17.118 0.672 21.403 1.00 52.75 169 ASP A C 1
ATOM 1369 O O . ASP A 1 169 ? 18.276 0.731 21.811 1.00 52.75 169 ASP A O 1
ATOM 1373 N N . ARG A 1 170 ? 16.614 -0.479 20.927 1.00 50.78 170 ARG A N 1
ATOM 1374 C CA . ARG A 1 170 ? 17.277 -1.799 21.052 1.00 50.78 170 ARG A CA 1
ATOM 1375 C C . ARG A 1 170 ? 17.700 -2.127 22.495 1.00 50.78 170 ARG A C 1
ATOM 1377 O O . ARG A 1 170 ? 18.594 -2.947 22.708 1.00 50.78 170 ARG A O 1
ATOM 1384 N N . SER A 1 171 ? 17.069 -1.505 23.486 1.00 46.31 171 SER A N 1
ATOM 1385 C CA . SER A 1 171 ? 17.351 -1.753 24.894 1.00 46.31 171 SER A CA 1
ATOM 1386 C C . SER A 1 171 ? 17.007 -3.204 25.201 1.00 46.31 171 SER A C 1
ATOM 1388 O O . SER A 1 171 ? 15.882 -3.638 24.955 1.00 46.31 171 SER A O 1
ATOM 1390 N N . VAL A 1 172 ? 17.961 -3.977 25.717 1.00 47.75 172 VAL A N 1
ATOM 1391 C CA . VAL A 1 172 ? 17.643 -5.274 26.324 1.00 47.75 172 VAL A CA 1
ATOM 1392 C C . VAL A 1 172 ? 16.619 -4.987 27.420 1.00 47.75 172 VAL A C 1
ATOM 1394 O O . VAL A 1 172 ? 16.868 -4.147 28.284 1.00 47.75 172 VAL A O 1
ATOM 1397 N N . VAL A 1 173 ? 15.436 -5.596 27.328 1.00 49.03 173 VAL A N 1
ATOM 1398 C CA . VAL A 1 173 ? 14.384 -5.397 28.331 1.00 49.03 173 VAL A CA 1
ATOM 1399 C C . VAL A 1 173 ? 14.938 -5.898 29.668 1.00 49.03 173 VAL A C 1
ATOM 1401 O O . VAL A 1 173 ? 15.453 -7.019 29.698 1.00 49.03 173 VAL A O 1
ATOM 1404 N N . PRO A 1 174 ? 14.909 -5.090 30.743 1.00 41.62 174 PRO A N 1
ATOM 1405 C CA . PRO A 1 174 ? 15.331 -5.553 32.058 1.00 41.62 174 PRO A CA 1
ATOM 1406 C C . PRO A 1 174 ? 14.408 -6.683 32.525 1.00 41.62 174 PRO A C 1
ATOM 1408 O O . PRO A 1 174 ? 13.244 -6.728 32.131 1.00 41.62 174 PRO A O 1
ATOM 1411 N N . GLU A 1 175 ? 14.961 -7.603 33.317 1.00 44.41 175 GLU A N 1
ATOM 1412 C CA . GLU A 1 175 ? 14.283 -8.778 33.878 1.00 44.41 175 GLU A CA 1
ATOM 1413 C C . GLU A 1 175 ? 12.828 -8.472 34.263 1.00 44.41 175 GLU A C 1
ATOM 1415 O O . GLU A 1 175 ? 12.565 -7.627 35.120 1.00 44.41 175 GLU A O 1
ATOM 1420 N N . LEU A 1 176 ? 11.882 -9.147 33.604 1.00 46.34 176 LEU A N 1
ATOM 1421 C CA . LEU A 1 176 ? 10.482 -9.128 34.017 1.00 46.34 176 LEU A CA 1
ATOM 1422 C C . LEU A 1 176 ? 10.408 -9.717 35.431 1.00 46.34 176 LEU A C 1
ATOM 1424 O O . LEU A 1 176 ? 10.963 -10.789 35.681 1.00 46.34 176 LEU A O 1
ATOM 1428 N N . ALA A 1 177 ? 9.748 -9.011 36.349 1.00 46.91 177 ALA A N 1
ATOM 1429 C CA . ALA A 1 177 ? 9.500 -9.525 37.687 1.00 46.91 177 ALA A CA 1
ATOM 1430 C C . ALA A 1 177 ? 8.630 -10.788 37.597 1.00 46.91 177 ALA A C 1
ATOM 1432 O O . ALA A 1 177 ? 7.682 -10.856 36.812 1.00 46.91 177 ALA A O 1
ATOM 1433 N N . GLU A 1 178 ? 8.965 -11.799 38.394 1.00 40.09 178 GLU A N 1
ATOM 1434 C CA . GLU A 1 178 ? 8.205 -13.045 38.472 1.00 40.09 178 GLU A CA 1
ATOM 1435 C C . GLU A 1 178 ? 6.763 -12.734 38.923 1.00 40.09 178 GLU A C 1
ATOM 1437 O O . GLU A 1 178 ? 6.537 -12.381 40.081 1.00 40.09 178 GLU A O 1
ATOM 1442 N N . GLY A 1 179 ? 5.794 -12.813 38.000 1.00 45.91 179 GLY A N 1
ATOM 1443 C CA . GLY A 1 179 ? 4.365 -12.621 38.290 1.00 45.91 179 GLY A CA 1
ATOM 1444 C C . GLY A 1 179 ? 3.592 -11.649 37.390 1.00 45.91 179 GLY A C 1
ATOM 1445 O O . GLY A 1 179 ? 2.371 -11.594 37.523 1.00 45.91 179 GLY A O 1
ATOM 1446 N N . ASP A 1 180 ? 4.245 -10.922 36.479 1.00 45.19 180 ASP A N 1
ATOM 1447 C CA . ASP A 1 180 ? 3.551 -10.025 35.542 1.00 45.19 180 ASP A CA 1
ATOM 1448 C C . ASP A 1 180 ? 3.154 -10.742 34.235 1.00 45.19 180 ASP A C 1
ATOM 1450 O O . ASP A 1 180 ? 4.002 -11.265 33.507 1.00 45.19 180 ASP A O 1
ATOM 1454 N N . ASP A 1 181 ? 1.854 -10.732 33.920 1.00 46.22 181 ASP A N 1
ATOM 1455 C CA . ASP A 1 181 ? 1.309 -11.200 32.640 1.00 46.22 181 ASP A CA 1
ATOM 1456 C C . ASP A 1 181 ? 1.360 -10.071 31.596 1.00 46.22 181 ASP A C 1
ATOM 1458 O O . ASP A 1 181 ? 0.585 -9.113 31.643 1.00 46.22 181 ASP A O 1
ATOM 1462 N N . GLU A 1 182 ? 2.234 -10.210 30.600 1.00 54.91 182 GLU A N 1
ATOM 1463 C CA . GLU A 1 182 ? 2.256 -9.352 29.410 1.00 54.91 182 GLU A CA 1
ATOM 1464 C C . GLU A 1 182 ? 1.583 -10.062 28.228 1.00 54.91 182 GLU A C 1
ATOM 1466 O O . GLU A 1 182 ? 1.912 -11.196 27.874 1.00 54.91 182 GLU A O 1
ATOM 1471 N N . GLY A 1 183 ? 0.630 -9.380 27.584 1.00 45.69 183 GLY A N 1
ATOM 1472 C CA . GLY A 1 183 ? -0.239 -9.979 26.565 1.00 45.69 183 GLY A CA 1
ATOM 1473 C C . GLY A 1 183 ? 0.478 -10.429 25.286 1.00 45.69 183 GLY A C 1
ATOM 1474 O O . GLY A 1 183 ? -0.043 -11.292 24.581 1.00 45.69 183 GLY A O 1
ATOM 1475 N N . PHE A 1 184 ? 1.639 -9.843 24.965 1.00 43.09 184 PHE A N 1
ATOM 1476 C CA . PHE A 1 184 ? 2.598 -10.294 23.946 1.00 43.09 184 PHE A CA 1
ATOM 1477 C C . PHE A 1 184 ? 3.815 -9.352 23.908 1.00 43.09 184 PHE A C 1
ATOM 1479 O O . PHE A 1 184 ? 3.670 -8.135 24.008 1.00 43.09 184 PHE A O 1
ATOM 1486 N N . TRP A 1 185 ? 5.012 -9.894 23.663 1.00 44.00 185 TRP A N 1
ATOM 1487 C CA . TRP A 1 185 ? 6.229 -9.106 23.438 1.00 44.00 185 TRP A CA 1
ATOM 1488 C C . TRP A 1 185 ? 6.830 -9.406 22.063 1.00 44.00 185 TRP A C 1
ATOM 1490 O O . TRP A 1 185 ? 6.931 -10.564 21.657 1.00 44.00 185 TRP A O 1
ATOM 1500 N N . ILE A 1 186 ? 7.242 -8.363 21.337 1.00 45.47 186 ILE A N 1
ATOM 1501 C CA . ILE A 1 186 ? 7.926 -8.493 20.045 1.00 45.47 186 ILE A CA 1
ATOM 1502 C C . ILE A 1 186 ? 9.267 -7.760 20.129 1.00 45.47 186 ILE A C 1
ATOM 1504 O O . ILE A 1 186 ? 9.314 -6.534 20.222 1.00 45.47 186 ILE A O 1
ATOM 1508 N N . SER A 1 187 ? 10.364 -8.517 20.046 1.00 41.59 187 SER A N 1
ATOM 1509 C CA . SER A 1 187 ? 11.694 -7.958 19.794 1.00 41.59 187 SER A CA 1
ATOM 1510 C C . SER A 1 187 ? 11.827 -7.578 18.327 1.00 41.59 187 SER A C 1
ATOM 1512 O O . SER A 1 187 ? 11.591 -8.413 17.450 1.00 41.59 187 SER A O 1
ATOM 1514 N N . LEU A 1 188 ? 12.266 -6.355 18.045 1.00 48.81 188 LEU A N 1
ATOM 1515 C CA . LEU A 1 188 ? 12.609 -5.929 16.693 1.00 48.81 188 LEU A CA 1
ATOM 1516 C C . LEU A 1 188 ? 14.112 -5.681 16.596 1.00 48.81 188 LEU A C 1
ATOM 1518 O O . LEU A 1 188 ? 14.672 -4.866 17.323 1.00 48.81 188 LEU A O 1
ATOM 1522 N N . ASN A 1 189 ? 14.753 -6.338 15.630 1.00 38.62 189 ASN A N 1
ATOM 1523 C CA . ASN A 1 189 ? 16.058 -5.916 15.139 1.00 38.62 189 ASN A CA 1
ATOM 1524 C C . ASN A 1 189 ? 15.838 -4.756 14.163 1.00 38.62 189 ASN A C 1
ATOM 1526 O O . ASN A 1 189 ? 15.577 -4.977 12.981 1.00 38.62 189 ASN A O 1
ATOM 1530 N N . VAL A 1 190 ? 15.915 -3.519 14.649 1.00 40.41 190 VAL A N 1
ATOM 1531 C CA . VAL A 1 190 ? 16.015 -2.350 13.766 1.00 40.41 190 VAL A CA 1
ATOM 1532 C C . VAL A 1 190 ? 17.412 -2.399 13.162 1.00 40.41 190 VAL A C 1
ATOM 1534 O O . VAL A 1 190 ? 18.355 -2.254 13.920 1.00 40.41 190 VAL A O 1
ATOM 1537 N N . LEU A 1 191 ? 17.596 -2.651 11.865 1.00 40.16 191 LEU A N 1
ATOM 1538 C CA . LEU A 1 191 ? 18.906 -2.489 11.215 1.00 40.16 191 LEU A CA 1
ATOM 1539 C C . LEU A 1 191 ? 19.112 -0.991 10.954 1.00 40.16 191 LEU A C 1
ATOM 1541 O O . LEU A 1 191 ? 18.242 -0.360 10.358 1.00 40.16 191 LEU A O 1
ATOM 1545 N N . ALA A 1 192 ? 20.208 -0.445 11.482 1.00 42.03 192 ALA A N 1
ATOM 1546 C CA . ALA A 1 192 ? 20.669 0.917 11.222 1.00 42.03 192 ALA A CA 1
ATOM 1547 C C . ALA A 1 192 ? 21.692 0.874 10.089 1.00 42.03 192 ALA A C 1
ATOM 1549 O O . ALA A 1 192 ? 22.425 -0.145 10.045 1.00 42.03 192 ALA A O 1
#

pLDDT: mean 83.03, std 18.23, range [38.62, 98.62]